Protein AF-0000000084342496 (afdb_homodimer)

InterPro domains:
  IPR005545 YCII-related [PF03795] (9-89)
  IPR011008 Dimeric alpha-beta barrel [SSF54909] (6-91)
  IPR051807 Secondary metabolite biosynthesis-associated protein [PTHR33606] (4-91)

pLDDT: mean 96.31, std 7.64, range [40.38, 98.94]

Secondary structure (DSSP, 8-state):
----EEEEEEEEE-S-HHHHHHHHHHHHHHHHHHHHTTSEEEEEEEPTTSPSEEEEEEEESSHHHHHHHHHHSHHHHTT-EEEEEEEEEEEEESTTHHHHHT-/----EEEEEEEEE-S-HHHHHHHHHHHHHHHHHHHHTTSEEEEEEEPTTSPSEEEEEEEESSHHHHHHHHHTSHHHHTT-EEEEEEEEEEEEESTTHHHHHT-

Structure (mmCIF, N/CA/C/O backbone):
data_AF-0000000084342496-model_v1
#
loop_
_entity.id
_entity.type
_entity.pdbx_description
1 polymer 'YCII-related domain-containing protein'
#
loop_
_atom_site.group_PDB
_atom_site.id
_atom_site.type_symbol
_atom_site.label_atom_id
_atom_site.label_alt_id
_atom_site.label_comp_id
_atom_site.label_asym_id
_atom_site.label_entity_id
_atom_site.label_seq_id
_atom_site.pdbx_PDB_ins_code
_atom_site.Cartn_x
_atom_site.Cartn_y
_atom_site.Cartn_z
_atom_site.occupancy
_atom_site.B_iso_or_equiv
_atom_site.auth_seq_id
_atom_site.auth_comp_id
_atom_site.auth_asym_id
_atom_site.auth_atom_id
_atom_site.pdbx_PDB_model_num
ATOM 1 N N . MET A 1 1 ? -25.953 -1.991 -6.418 1 41.72 1 MET A N 1
ATOM 2 C CA . MET A 1 1 ? -24.578 -2.008 -6.918 1 41.72 1 MET A CA 1
ATOM 3 C C . MET A 1 1 ? -23.609 -2.375 -5.805 1 41.72 1 MET A C 1
ATOM 5 O O . MET A 1 1 ? -23.625 -1.777 -4.73 1 41.72 1 MET A O 1
ATOM 9 N N . SER A 1 2 ? -23.219 -3.57 -5.758 1 54.03 2 SER A N 1
ATOM 10 C CA . SER A 1 2 ? -22.625 -4.094 -4.535 1 54.03 2 SER A CA 1
ATOM 11 C C . SER A 1 2 ? -21.438 -3.244 -4.086 1 54.03 2 SER A C 1
ATOM 13 O O . SER A 1 2 ? -20.562 -2.914 -4.895 1 54.03 2 SER A O 1
ATOM 15 N N . VAL A 1 3 ? -21.5 -2.586 -3.061 1 76.69 3 VAL A N 1
ATOM 16 C CA . VAL A 1 3 ? -20.547 -1.64 -2.49 1 76.69 3 VAL A CA 1
ATOM 17 C C . VAL A 1 3 ? -19.219 -2.336 -2.244 1 76.69 3 VAL A C 1
ATOM 19 O O . VAL A 1 3 ? -19.172 -3.457 -1.731 1 76.69 3 VAL A O 1
ATOM 22 N N . SER A 1 4 ? -18.125 -1.973 -2.984 1 93.69 4 SER A N 1
ATOM 23 C CA . SER A 1 4 ? -16.812 -2.57 -2.766 1 93.69 4 SER A CA 1
ATOM 24 C C . SER A 1 4 ? -15.867 -1.599 -2.059 1 93.69 4 SER A C 1
ATOM 26 O O . SER A 1 4 ? -16.141 -0.4 -1.985 1 93.69 4 SER A O 1
ATOM 28 N N . ALA A 1 5 ? -14.945 -2.154 -1.392 1 97 5 ALA A N 1
ATOM 29 C CA . ALA A 1 5 ? -13.898 -1.378 -0.725 1 97 5 ALA A CA 1
ATOM 30 C C . ALA A 1 5 ? -12.516 -1.733 -1.27 1 97 5 ALA A C 1
ATOM 32 O O . ALA A 1 5 ? -12.375 -2.697 -2.023 1 97 5 ALA A O 1
ATOM 33 N N . THR A 1 6 ? -11.586 -0.873 -0.988 1 98.06 6 THR A N 1
ATOM 34 C CA . THR A 1 6 ? -10.195 -1.101 -1.364 1 98.06 6 THR A CA 1
ATOM 35 C C . THR A 1 6 ? -9.422 -1.722 -0.208 1 98.06 6 THR A C 1
ATOM 37 O O . THR A 1 6 ? -9.57 -1.311 0.943 1 98.06 6 THR A O 1
ATOM 40 N N . TYR A 1 7 ? -8.617 -2.727 -0.495 1 98.75 7 TYR A N 1
ATOM 41 C CA . TYR A 1 7 ? -7.832 -3.438 0.506 1 98.75 7 TYR A CA 1
ATOM 42 C C . TYR A 1 7 ? -6.363 -3.482 0.112 1 98.75 7 TYR A C 1
ATOM 44 O O . TYR A 1 7 ? -6.031 -3.725 -1.052 1 98.75 7 TYR A O 1
ATOM 52 N N . ALA A 1 8 ? -5.527 -3.225 1.053 1 98.88 8 ALA A N 1
ATOM 53 C CA . ALA A 1 8 ? -4.09 -3.451 0.907 1 98.88 8 ALA A CA 1
ATOM 54 C C . ALA A 1 8 ? -3.682 -4.781 1.53 1 98.88 8 ALA A C 1
ATOM 56 O O . ALA A 1 8 ? -4.086 -5.102 2.65 1 98.88 8 ALA A O 1
ATOM 57 N N . VAL A 1 9 ? -2.939 -5.543 0.833 1 98.94 9 VAL A N 1
ATOM 58 C CA . VAL A 1 9 ? -2.361 -6.801 1.293 1 98.94 9 VAL A CA 1
ATOM 59 C C . VAL A 1 9 ? -0.838 -6.699 1.294 1 98.94 9 VAL A C 1
ATOM 61 O O . VAL A 1 9 ? -0.224 -6.48 0.248 1 98.94 9 VAL A O 1
ATOM 64 N N . ILE A 1 10 ? -0.264 -6.844 2.463 1 98.81 10 ILE A N 1
ATOM 65 C CA . ILE A 1 10 ? 1.181 -6.719 2.623 1 98.81 10 ILE A CA 1
ATOM 66 C C . ILE A 1 10 ? 1.784 -8.078 2.953 1 98.81 10 ILE A C 1
ATOM 68 O O . ILE A 1 10 ? 1.438 -8.688 3.969 1 98.81 10 ILE A O 1
ATOM 72 N N . TYR A 1 11 ? 2.658 -8.547 2.064 1 98.81 11 TYR A N 1
ATOM 73 C CA . TYR A 1 11 ? 3.32 -9.844 2.195 1 98.81 11 TYR A CA 1
ATOM 74 C C . TYR A 1 11 ? 4.738 -9.672 2.725 1 98.81 11 TYR A C 1
ATOM 76 O O . TYR A 1 11 ? 5.441 -8.727 2.354 1 98.81 11 TYR A O 1
ATOM 84 N N . SER A 1 12 ? 5.168 -10.555 3.572 1 98.69 12 SER A N 1
ATOM 85 C CA . SER A 1 12 ? 6.582 -10.891 3.707 1 98.69 12 SER A CA 1
ATOM 86 C C . SER A 1 12 ? 6.852 -12.336 3.316 1 98.69 12 SER A C 1
ATOM 88 O O . SER A 1 12 ? 5.941 -13.172 3.334 1 98.69 12 SER A O 1
ATOM 90 N N . TYR A 1 13 ? 8.055 -12.602 2.938 1 98.5 13 TYR A N 1
ATOM 91 C CA . TYR A 1 13 ? 8.398 -13.93 2.447 1 98.5 13 TYR A CA 1
ATOM 92 C C . TYR A 1 13 ? 9.359 -14.633 3.398 1 98.5 13 TYR A C 1
ATOM 94 O O . TYR A 1 13 ? 10.133 -13.977 4.102 1 98.5 13 TYR A O 1
ATOM 102 N N . ILE A 1 14 ? 9.258 -15.961 3.404 1 98.19 14 ILE A N 1
ATOM 103 C CA . ILE A 1 14 ? 10.258 -16.734 4.125 1 98.19 14 ILE A CA 1
ATOM 104 C C . ILE A 1 14 ? 11.617 -16.594 3.439 1 98.19 14 ILE A C 1
ATOM 106 O O . ILE A 1 14 ? 11.695 -16.109 2.311 1 98.19 14 ILE A O 1
ATOM 110 N N . ASP A 1 15 ? 12.625 -17.016 4.168 1 96.75 15 ASP A N 1
ATOM 111 C CA . ASP A 1 15 ? 13.969 -16.906 3.621 1 96.75 15 ASP A CA 1
ATOM 112 C C . ASP A 1 15 ? 14.32 -18.125 2.771 1 96.75 15 ASP A C 1
ATOM 114 O O . ASP A 1 15 ? 15.18 -18.922 3.143 1 96.75 15 ASP A O 1
ATOM 118 N N . ASP A 1 16 ? 13.633 -18.328 1.667 1 97.75 16 ASP A N 1
ATOM 119 C CA . ASP A 1 16 ? 13.828 -19.406 0.696 1 97.75 16 ASP A CA 1
ATOM 120 C C . ASP A 1 16 ? 13.648 -18.891 -0.731 1 97.75 16 ASP A C 1
ATOM 122 O O . ASP A 1 16 ? 12.594 -19.094 -1.34 1 97.75 16 ASP A O 1
ATOM 126 N N . ASP A 1 17 ? 14.672 -18.281 -1.248 1 96.31 17 ASP A N 1
ATOM 127 C CA . ASP A 1 17 ? 14.648 -17.656 -2.566 1 96.31 17 ASP A CA 1
ATOM 128 C C . ASP A 1 17 ? 14.344 -18.688 -3.656 1 96.31 17 ASP A C 1
ATOM 130 O O . ASP A 1 17 ? 13.656 -18.375 -4.633 1 96.31 17 ASP A O 1
ATOM 134 N N . GLU A 1 18 ? 14.906 -19.812 -3.467 1 98.12 18 GLU A N 1
ATOM 135 C CA . GLU A 1 18 ? 14.688 -20.844 -4.469 1 98.12 18 GLU A CA 1
ATOM 136 C C . GLU A 1 18 ? 13.211 -21.203 -4.586 1 98.12 18 GLU A C 1
ATOM 138 O O . GLU A 1 18 ? 12.672 -21.266 -5.691 1 98.12 18 GLU A O 1
ATOM 143 N N . LEU A 1 19 ? 12.578 -21.469 -3.428 1 98.62 19 LEU A N 1
ATOM 144 C CA . LEU A 1 19 ? 11.148 -21.781 -3.436 1 98.62 19 LEU A CA 1
ATOM 145 C C . LEU A 1 19 ? 10.352 -20.625 -4.039 1 98.62 19 LEU A C 1
ATOM 147 O O . LEU A 1 19 ? 9.422 -20.844 -4.82 1 98.62 19 LEU A O 1
ATOM 151 N N . ARG A 1 20 ? 10.703 -19.438 -3.678 1 98.31 20 ARG A N 1
ATOM 152 C CA . ARG A 1 20 ? 10.008 -18.25 -4.195 1 98.31 20 ARG A CA 1
ATOM 153 C C . ARG A 1 20 ? 10.133 -18.172 -5.711 1 98.31 20 ARG A C 1
ATOM 155 O O . ARG A 1 20 ? 9.141 -17.953 -6.414 1 98.31 20 ARG A O 1
ATOM 162 N N . GLU A 1 21 ? 11.32 -18.312 -6.188 1 97.69 21 GLU A N 1
ATOM 163 C CA . GLU A 1 21 ? 11.57 -18.219 -7.625 1 97.69 21 GLU A CA 1
ATOM 164 C C . GLU A 1 21 ? 10.82 -19.312 -8.383 1 97.69 21 GLU A C 1
ATOM 166 O O . GLU A 1 21 ? 10.281 -19.062 -9.469 1 97.69 21 GLU A O 1
ATOM 171 N N . LYS A 1 22 ? 10.844 -20.453 -7.809 1 98.56 22 LYS A N 1
ATOM 172 C CA . LYS A 1 22 ? 10.156 -21.578 -8.43 1 98.56 22 LYS A CA 1
ATOM 173 C C . LYS A 1 22 ? 8.648 -21.344 -8.492 1 98.56 22 LYS A C 1
ATOM 175 O O . LYS A 1 22 ? 7.996 -21.75 -9.461 1 98.56 22 LYS A O 1
ATOM 180 N N . THR A 1 23 ? 8.117 -20.703 -7.508 1 98.81 23 THR A N 1
ATOM 181 C CA . THR A 1 23 ? 6.676 -20.547 -7.359 1 98.81 23 THR A CA 1
ATOM 182 C C . THR A 1 23 ? 6.195 -19.297 -8.078 1 98.81 23 THR A C 1
ATOM 184 O O . THR A 1 23 ? 5.012 -19.156 -8.398 1 98.81 23 THR A O 1
ATOM 187 N N . ARG A 1 24 ? 7.059 -18.391 -8.375 1 98.44 24 ARG A N 1
ATOM 188 C CA . ARG A 1 24 ? 6.758 -17.031 -8.844 1 98.44 24 ARG A CA 1
ATOM 189 C C . ARG A 1 24 ? 5.926 -17.062 -10.117 1 98.44 24 ARG A C 1
ATOM 191 O O . ARG A 1 24 ? 4.961 -16.312 -10.258 1 98.44 24 ARG A O 1
ATOM 198 N N . PRO A 1 25 ? 6.242 -17.938 -11.117 1 98.69 25 PRO A N 1
ATOM 199 C CA . PRO A 1 25 ? 5.418 -17.922 -12.328 1 98.69 25 PRO A CA 1
ATOM 200 C C . PRO A 1 25 ? 3.951 -18.25 -12.047 1 98.69 25 PRO A C 1
ATOM 202 O O . PRO A 1 25 ? 3.057 -17.578 -12.578 1 98.69 25 PRO A O 1
ATOM 205 N N . ALA A 1 26 ? 3.668 -19.203 -11.211 1 98.88 26 ALA A N 1
ATOM 206 C CA . ALA A 1 26 ? 2.295 -19.562 -10.859 1 98.88 26 ALA A CA 1
ATOM 207 C C . ALA A 1 26 ? 1.614 -18.438 -10.086 1 98.88 26 ALA A C 1
ATOM 209 O O . ALA A 1 26 ? 0.433 -18.156 -10.305 1 98.88 26 ALA A O 1
ATOM 210 N N . HIS A 1 27 ? 2.299 -17.828 -9.148 1 98.81 27 HIS A N 1
ATOM 211 C CA . HIS A 1 27 ? 1.821 -16.688 -8.398 1 98.81 27 HIS A CA 1
ATOM 212 C C . HIS A 1 27 ? 1.431 -15.539 -9.328 1 98.81 27 HIS A C 1
ATOM 214 O O . HIS A 1 27 ? 0.338 -14.977 -9.211 1 98.81 27 HIS A O 1
ATOM 220 N N . ARG A 1 28 ? 2.287 -15.258 -10.25 1 98.56 28 ARG A N 1
ATOM 221 C CA . ARG A 1 28 ? 2.039 -14.156 -11.18 1 98.56 28 ARG A CA 1
ATOM 222 C C . ARG A 1 28 ? 0.837 -14.453 -12.07 1 98.56 28 ARG A C 1
ATOM 224 O O . ARG A 1 28 ? 0.019 -13.57 -12.336 1 98.56 28 ARG A O 1
ATOM 231 N N . GLU A 1 29 ? 0.777 -15.641 -12.57 1 98.81 29 GLU A N 1
ATOM 232 C CA . GLU A 1 29 ? -0.36 -16.031 -13.398 1 98.81 29 GLU A CA 1
ATOM 233 C C . GLU A 1 29 ? -1.67 -15.922 -12.625 1 98.81 29 GLU A C 1
ATOM 235 O O . GLU A 1 29 ? -2.67 -15.43 -13.156 1 98.81 29 GLU A O 1
ATOM 240 N N . TYR A 1 30 ? -1.602 -16.422 -11.43 1 98.88 30 TYR A N 1
ATOM 241 C CA . TYR A 1 30 ? -2.771 -16.344 -10.562 1 98.88 30 TYR A CA 1
ATOM 242 C C . TYR A 1 30 ? -3.217 -14.898 -10.383 1 98.88 30 TYR A C 1
ATOM 244 O O . TYR A 1 30 ? -4.395 -14.578 -10.562 1 98.88 30 TYR A O 1
ATOM 252 N N . LEU A 1 31 ? -2.283 -13.984 -10.094 1 98.81 31 LEU A N 1
ATOM 253 C CA . LEU A 1 31 ? -2.588 -12.57 -9.883 1 98.81 31 LEU A CA 1
ATOM 254 C C . LEU A 1 31 ? -3.086 -11.922 -11.172 1 98.81 31 LEU A C 1
ATOM 256 O O . LEU A 1 31 ? -3.977 -11.07 -11.133 1 98.81 31 LEU A O 1
ATOM 260 N N . GLN A 1 32 ? -2.492 -12.336 -12.273 1 98.62 32 GLN A N 1
ATOM 261 C CA . GLN A 1 32 ? -2.955 -11.828 -13.562 1 98.62 32 GLN A CA 1
ATOM 262 C C . GLN A 1 32 ? -4.43 -12.148 -13.781 1 98.62 32 GLN A C 1
ATOM 264 O O . GLN A 1 32 ? -5.184 -11.312 -14.281 1 98.62 32 GLN A O 1
ATOM 269 N N . GLY A 1 33 ? -4.805 -13.344 -13.508 1 98.75 33 GLY A N 1
ATOM 270 C CA . GLY A 1 33 ? -6.211 -13.711 -13.602 1 98.75 33 GLY A CA 1
ATOM 271 C C . GLY A 1 33 ? -7.109 -12.828 -12.758 1 98.75 33 GLY A C 1
ATOM 272 O O . GLY A 1 33 ? -8.172 -12.391 -13.211 1 98.75 33 GLY A O 1
ATOM 273 N N . LEU A 1 34 ? -6.75 -12.555 -11.523 1 98.69 34 LEU A N 1
ATOM 274 C CA . LEU A 1 34 ? -7.531 -11.703 -10.633 1 98.69 34 LEU A CA 1
ATOM 275 C C . LEU A 1 34 ? -7.602 -10.273 -11.164 1 98.69 34 LEU A C 1
ATOM 277 O O . LEU A 1 34 ? -8.609 -9.586 -10.984 1 98.69 34 LEU A O 1
ATOM 281 N N . ALA A 1 35 ? -6.523 -9.844 -11.789 1 98.38 35 ALA A N 1
ATOM 282 C CA . ALA A 1 35 ? -6.531 -8.523 -12.414 1 98.38 35 ALA A CA 1
ATOM 283 C C . ALA A 1 35 ? -7.531 -8.461 -13.562 1 98.38 35 ALA A C 1
ATOM 285 O O . ALA A 1 35 ? -8.273 -7.484 -13.703 1 98.38 35 ALA A O 1
ATOM 286 N N . GLU A 1 36 ? -7.543 -9.453 -14.352 1 97.88 36 GLU A N 1
ATOM 287 C CA . GLU A 1 36 ? -8.453 -9.523 -15.492 1 97.88 36 GLU A CA 1
ATOM 288 C C . GLU A 1 36 ? -9.906 -9.562 -15.031 1 97.88 36 GLU A C 1
ATOM 290 O O . GLU A 1 36 ? -10.789 -9.047 -15.719 1 97.88 36 GLU A O 1
ATOM 295 N N . GLU A 1 37 ? -10.125 -10.109 -13.875 1 96.88 37 GLU A N 1
ATOM 296 C CA . GLU A 1 37 ? -11.469 -10.195 -13.32 1 96.88 37 GLU A CA 1
ATOM 297 C C . GLU A 1 37 ? -11.867 -8.883 -12.633 1 96.88 37 GLU A C 1
ATOM 299 O O . GLU A 1 37 ? -13.023 -8.711 -12.234 1 96.88 37 GLU A O 1
ATOM 304 N N . GLY A 1 38 ? -10.938 -8.039 -12.414 1 95.75 38 GLY A N 1
ATOM 305 C CA . GLY A 1 38 ? -11.227 -6.742 -11.82 1 95.75 38 GLY A CA 1
ATOM 306 C C . GLY A 1 38 ? -11.016 -6.711 -10.32 1 95.75 38 GLY A C 1
ATOM 307 O O . GLY A 1 38 ? -11.18 -5.668 -9.68 1 95.75 38 GLY A O 1
ATOM 308 N N . ALA A 1 39 ? -10.609 -7.793 -9.711 1 98 39 ALA A N 1
ATOM 309 C CA . ALA A 1 39 ? -10.438 -7.891 -8.266 1 98 39 ALA A CA 1
ATOM 310 C C . ALA A 1 39 ? -9.117 -7.277 -7.824 1 98 39 ALA A C 1
ATOM 312 O O . ALA A 1 39 ? -9.039 -6.621 -6.785 1 98 39 ALA A O 1
ATOM 313 N N . LEU A 1 40 ? -8.039 -7.527 -8.602 1 98.75 40 LEU A N 1
ATOM 314 C CA . LEU A 1 40 ? -6.719 -6.98 -8.297 1 98.75 40 LEU A CA 1
ATOM 315 C C . LEU A 1 40 ? -6.484 -5.68 -9.055 1 98.75 40 LEU A C 1
ATOM 317 O O . LEU A 1 40 ? -6.59 -5.645 -10.281 1 98.75 40 LEU A O 1
ATOM 321 N N . LEU A 1 41 ? -6.184 -4.652 -8.312 1 98.5 41 LEU A N 1
ATOM 322 C CA . LEU A 1 41 ? -5.98 -3.344 -8.922 1 98.5 41 LEU A CA 1
ATOM 323 C C . LEU A 1 41 ? -4.512 -3.133 -9.281 1 98.5 41 LEU A C 1
ATOM 325 O O . LEU A 1 41 ? -4.203 -2.523 -10.305 1 98.5 41 LEU A O 1
ATOM 329 N N . VAL A 1 42 ? -3.615 -3.633 -8.477 1 98.69 42 VAL A N 1
ATOM 330 C CA . VAL A 1 42 ? -2.18 -3.506 -8.711 1 98.69 42 VAL A CA 1
ATOM 331 C C . VAL A 1 42 ? -1.42 -4.418 -7.746 1 98.69 42 VAL A C 1
ATOM 333 O O . VAL A 1 42 ? -1.873 -4.664 -6.629 1 98.69 42 VAL A O 1
ATOM 336 N N . ALA A 1 43 ? -0.325 -4.887 -8.164 1 98.75 43 ALA A N 1
ATOM 337 C CA . ALA A 1 43 ? 0.52 -5.746 -7.34 1 98.75 43 ALA A CA 1
ATOM 338 C C . ALA A 1 43 ? 1.988 -5.613 -7.734 1 98.75 43 ALA A C 1
ATOM 340 O O . ALA A 1 43 ? 2.311 -5.445 -8.914 1 98.75 43 ALA A O 1
ATOM 341 N N . GLY A 1 44 ? 2.795 -5.73 -6.777 1 98.44 44 GLY A N 1
ATOM 342 C CA . GLY A 1 44 ? 4.227 -5.773 -7.031 1 98.44 44 GLY A CA 1
ATOM 343 C C . GLY A 1 44 ? 5.043 -6.086 -5.789 1 98.44 44 GLY A C 1
ATOM 344 O O . GLY A 1 44 ? 4.535 -6 -4.668 1 98.44 44 GLY A O 1
ATOM 345 N N . ALA A 1 45 ? 6.266 -6.418 -6.043 1 98.19 45 ALA A N 1
ATOM 346 C CA . ALA A 1 45 ? 7.219 -6.715 -4.977 1 98.19 45 ALA A CA 1
ATOM 347 C C . ALA A 1 45 ? 7.941 -5.449 -4.52 1 98.19 45 ALA A C 1
ATOM 349 O O . ALA A 1 45 ? 7.965 -4.449 -5.234 1 98.19 45 ALA A O 1
ATOM 350 N N . TRP A 1 46 ? 8.484 -5.535 -3.24 1 98.19 46 TRP A N 1
ATOM 351 C CA . TRP A 1 46 ? 9.492 -4.555 -2.852 1 98.19 46 TRP A CA 1
ATOM 352 C C . TRP A 1 46 ? 10.734 -4.676 -3.723 1 98.19 46 TRP A C 1
ATOM 354 O O . TRP A 1 46 ? 11.047 -5.758 -4.23 1 98.19 46 TRP A O 1
ATOM 364 N N . ALA A 1 47 ? 11.398 -3.615 -3.896 1 96.94 47 ALA A N 1
ATOM 365 C CA . ALA A 1 47 ? 12.648 -3.635 -4.656 1 96.94 47 ALA A CA 1
ATOM 366 C C . ALA A 1 47 ? 13.672 -4.555 -4 1 96.94 47 ALA A C 1
ATOM 368 O O . ALA A 1 47 ? 13.594 -4.832 -2.801 1 96.94 47 ALA A O 1
ATOM 369 N N . PRO A 1 48 ? 14.664 -5.02 -4.773 1 93.69 48 PRO A N 1
ATOM 370 C CA . PRO A 1 48 ? 15.641 -6 -4.281 1 93.69 48 PRO A CA 1
ATOM 371 C C . PRO A 1 48 ? 16.406 -5.5 -3.064 1 93.69 48 PRO A C 1
ATOM 373 O O . PRO A 1 48 ? 16.938 -6.301 -2.289 1 93.69 48 PRO A O 1
ATOM 376 N N . SER A 1 49 ? 16.531 -4.219 -2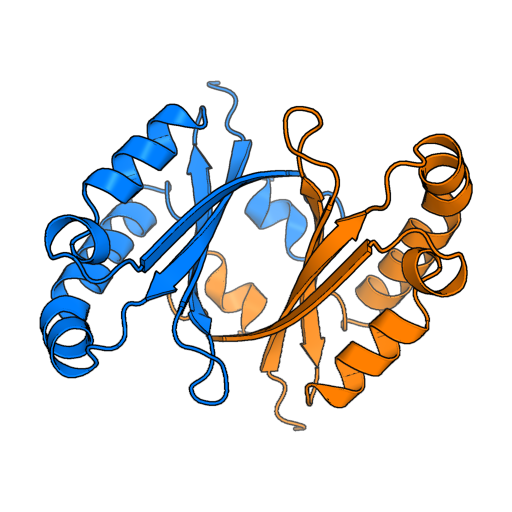.875 1 92.56 49 SER A N 1
ATOM 377 C CA . SER A 1 49 ? 17.281 -3.658 -1.758 1 92.56 49 SER A CA 1
ATOM 378 C C . SER A 1 49 ? 16.484 -3.73 -0.461 1 92.56 49 SER A C 1
ATOM 380 O O . SER A 1 49 ? 17.031 -3.488 0.621 1 92.56 49 SER A O 1
ATOM 382 N N . GLU A 1 50 ? 15.258 -4.09 -0.504 1 95.12 50 GLU A N 1
ATOM 383 C CA . GLU A 1 50 ? 14.359 -4.199 0.643 1 95.12 50 GLU A CA 1
ATOM 384 C C . GLU A 1 50 ? 14.234 -5.648 1.105 1 95.12 50 GLU A C 1
ATOM 386 O O . GLU A 1 50 ? 14.453 -6.578 0.326 1 95.12 50 GLU A O 1
ATOM 391 N N . PRO A 1 51 ? 13.969 -5.824 2.412 1 94.88 51 PRO A N 1
ATOM 392 C CA . PRO A 1 51 ? 13.562 -7.188 2.773 1 94.88 51 PRO A CA 1
ATOM 393 C C . PRO A 1 51 ? 12.461 -7.734 1.871 1 94.88 51 PRO A C 1
ATOM 395 O O . PRO A 1 51 ? 11.547 -6.996 1.489 1 94.88 51 PRO A O 1
ATOM 398 N N . ALA A 1 52 ? 12.5 -9.023 1.509 1 97 52 ALA A N 1
ATOM 399 C CA . ALA A 1 52 ? 11.625 -9.617 0.51 1 97 52 ALA A CA 1
ATOM 400 C C . ALA A 1 52 ? 10.164 -9.531 0.945 1 97 52 ALA A C 1
ATOM 402 O O . ALA A 1 52 ? 9.836 -9.773 2.111 1 97 52 ALA A O 1
ATOM 403 N N . GLY A 1 53 ? 9.312 -9.273 0.116 1 98.31 53 GLY A N 1
ATOM 404 C CA . GLY A 1 53 ? 7.887 -9.07 0.319 1 98.31 53 GLY A CA 1
ATOM 405 C C . GLY A 1 53 ? 7.23 -8.273 -0.794 1 98.31 53 GLY A C 1
ATOM 406 O O . GLY A 1 53 ? 7.785 -8.156 -1.889 1 98.31 53 GLY A O 1
ATOM 407 N N . GLY A 1 54 ? 6.023 -7.82 -0.545 1 98.62 54 GLY A N 1
ATOM 408 C CA . GLY A 1 54 ? 5.344 -7.035 -1.562 1 98.62 54 GLY A CA 1
ATOM 409 C C . GLY A 1 54 ? 4.023 -6.457 -1.085 1 98.62 54 GLY A C 1
ATOM 410 O O . GLY A 1 54 ? 3.625 -6.672 0.063 1 98.62 54 GLY A O 1
ATOM 411 N N . LEU A 1 55 ? 3.498 -5.668 -1.941 1 98.88 55 LEU A N 1
ATOM 412 C CA . LEU A 1 55 ? 2.227 -4.988 -1.717 1 98.88 55 LEU A CA 1
ATOM 413 C C . LEU A 1 55 ? 1.268 -5.23 -2.877 1 98.88 55 LEU A C 1
ATOM 415 O O . LEU A 1 55 ? 1.656 -5.125 -4.043 1 98.88 55 LEU A O 1
ATOM 419 N N . LEU A 1 56 ? 0.099 -5.66 -2.541 1 98.94 56 LEU A N 1
ATOM 420 C CA . LEU A 1 56 ? -1.012 -5.836 -3.471 1 98.94 56 LEU A CA 1
ATOM 421 C C . LEU A 1 56 ? -2.227 -5.027 -3.027 1 98.94 56 LEU A C 1
ATOM 423 O O . LEU A 1 56 ? -2.535 -4.965 -1.835 1 98.94 56 LEU A O 1
ATOM 427 N N . ILE A 1 57 ? -2.93 -4.473 -3.955 1 98.88 57 ILE A N 1
ATOM 428 C CA . ILE A 1 57 ? -4.148 -3.717 -3.674 1 98.88 57 ILE A CA 1
ATOM 429 C C . ILE A 1 57 ? -5.328 -4.355 -4.398 1 98.88 57 ILE A C 1
ATOM 431 O O . ILE A 1 57 ? -5.281 -4.566 -5.613 1 98.88 57 ILE A O 1
ATOM 435 N N . PHE A 1 58 ? -6.367 -4.641 -3.666 1 98.75 58 PHE A N 1
ATOM 436 C CA . PHE A 1 58 ? -7.555 -5.305 -4.184 1 98.75 58 PHE A CA 1
ATOM 437 C C . PHE A 1 58 ? -8.781 -4.402 -4.055 1 98.75 58 PHE A C 1
ATOM 439 O O . PHE A 1 58 ? -8.805 -3.502 -3.215 1 98.75 58 PHE A O 1
ATOM 446 N N . ARG A 1 59 ? -9.727 -4.668 -4.848 1 97.94 59 ARG A N 1
ATOM 447 C CA . ARG A 1 59 ? -11.109 -4.242 -4.664 1 97.94 59 ARG A CA 1
ATOM 448 C C . ARG A 1 59 ? -12.016 -5.434 -4.383 1 97.94 59 ARG A C 1
ATOM 450 O O . ARG A 1 59 ? -11.992 -6.426 -5.113 1 97.94 59 ARG A O 1
ATOM 457 N N . ALA A 1 60 ? -12.75 -5.398 -3.328 1 97.81 60 ALA A N 1
ATOM 458 C CA . ALA A 1 60 ? -13.602 -6.52 -2.936 1 97.81 60 ALA A CA 1
ATOM 459 C C . ALA A 1 60 ? -14.781 -6.047 -2.09 1 97.81 60 ALA A C 1
ATOM 461 O O . ALA A 1 60 ? -14.727 -4.973 -1.485 1 97.81 60 ALA A O 1
ATOM 462 N N . PRO A 1 61 ? -15.844 -6.828 -2.053 1 97.06 61 PRO A N 1
ATOM 463 C CA . PRO A 1 61 ? -17 -6.426 -1.256 1 97.06 61 PRO A CA 1
ATOM 464 C C . PRO A 1 61 ? -16.734 -6.48 0.247 1 97.06 61 PRO A C 1
ATOM 466 O O . PRO A 1 61 ? -17.438 -5.84 1.027 1 97.06 61 PRO A O 1
ATOM 469 N N . ASP A 1 62 ? -15.742 -7.301 0.684 1 97 62 ASP A N 1
ATOM 470 C CA . ASP A 1 62 ? -15.406 -7.414 2.098 1 97 62 ASP A CA 1
ATOM 471 C C . ASP A 1 62 ? -14.031 -8.062 2.279 1 97 62 ASP A C 1
ATOM 473 O O . ASP A 1 62 ? -13.422 -8.516 1.31 1 97 62 ASP A O 1
ATOM 477 N N . LYS A 1 63 ? -13.586 -8.078 3.541 1 97.56 63 LYS A N 1
ATOM 478 C CA . LYS A 1 63 ? -12.266 -8.602 3.867 1 97.56 63 LYS A CA 1
ATOM 479 C C . LYS A 1 63 ? -12.195 -10.109 3.637 1 97.56 63 LYS A C 1
ATOM 481 O O . LYS A 1 63 ? -11.156 -10.633 3.227 1 97.56 63 LYS A O 1
ATOM 486 N N . GLN A 1 64 ? -13.297 -10.797 3.891 1 98.12 64 GLN A N 1
ATOM 487 C CA . GLN A 1 64 ? -13.344 -12.25 3.73 1 98.12 64 GLN A CA 1
ATOM 488 C C . GLN A 1 64 ? -13.055 -12.648 2.289 1 98.12 64 GLN A C 1
ATOM 490 O O . GLN A 1 64 ? -12.383 -13.656 2.043 1 98.12 64 GLN A O 1
ATOM 495 N N . THR A 1 65 ? -13.562 -11.898 1.346 1 98.56 65 THR A N 1
ATOM 496 C CA . THR A 1 65 ? -13.297 -12.164 -0.065 1 98.56 65 THR A CA 1
ATOM 497 C C . THR A 1 65 ? -11.805 -12.07 -0.366 1 98.56 65 THR A C 1
ATOM 499 O O . THR A 1 65 ? -11.25 -12.938 -1.046 1 98.56 65 THR A O 1
ATOM 502 N N . VAL A 1 66 ? -11.086 -11.102 0.181 1 98.81 66 VAL A N 1
ATOM 503 C CA . VAL A 1 66 ? -9.656 -10.914 -0.033 1 98.81 66 VAL A CA 1
ATOM 504 C C . VAL A 1 66 ? -8.883 -12.062 0.615 1 98.81 66 VAL A C 1
ATOM 506 O O . VAL A 1 66 ? -7.926 -12.578 0.035 1 98.81 66 VAL A O 1
ATOM 509 N N . GLU A 1 67 ? -9.352 -12.43 1.826 1 98.75 67 GLU A N 1
ATOM 510 C CA . GLU A 1 67 ? -8.75 -13.586 2.479 1 98.75 67 GLU A CA 1
ATOM 511 C C . GLU A 1 67 ? -8.836 -14.828 1.593 1 98.75 67 GLU A C 1
ATOM 513 O O . GLU A 1 67 ? -7.898 -15.617 1.528 1 98.75 67 GLU A O 1
ATOM 518 N N . GLY A 1 68 ? -9.977 -14.953 0.942 1 98.81 68 GLY A N 1
ATOM 519 C CA . GLY A 1 68 ? -10.133 -16.047 -0.005 1 98.81 68 GLY A CA 1
ATOM 520 C C . GLY A 1 68 ? -9.156 -15.977 -1.162 1 98.81 68 GLY A C 1
ATOM 521 O O . GLY A 1 68 ? -8.617 -17 -1.586 1 98.81 68 GLY A O 1
ATOM 522 N N . TYR A 1 69 ? -8.922 -14.797 -1.751 1 98.88 69 TYR A N 1
ATOM 523 C CA . TYR A 1 69 ? -7.926 -14.625 -2.801 1 98.88 69 TYR A CA 1
ATOM 524 C C . TYR A 1 69 ? -6.539 -15.023 -2.305 1 98.88 69 TYR A C 1
ATOM 526 O O . TYR A 1 69 ? -5.809 -15.742 -2.99 1 98.88 69 TYR A O 1
ATOM 534 N N . VAL A 1 70 ? -6.164 -14.586 -1.091 1 98.88 70 VAL A N 1
ATOM 535 C CA . VAL A 1 70 ? -4.844 -14.844 -0.526 1 98.88 70 VAL A CA 1
ATOM 536 C C . VAL A 1 70 ? -4.668 -16.344 -0.29 1 98.88 70 VAL A C 1
ATOM 538 O O . VAL A 1 70 ? -3.607 -16.906 -0.573 1 98.88 70 VAL A O 1
ATOM 541 N N . ASP A 1 71 ? -5.723 -16.984 0.194 1 98.75 71 ASP A N 1
ATOM 542 C CA . ASP A 1 71 ? -5.672 -18.406 0.518 1 98.75 71 ASP A CA 1
ATOM 543 C C . ASP A 1 71 ? -5.391 -19.25 -0.728 1 98.75 71 ASP A C 1
ATOM 545 O O . ASP A 1 71 ? -4.832 -20.344 -0.632 1 98.75 71 ASP A O 1
ATOM 549 N N . ARG A 1 72 ? -5.707 -18.703 -1.893 1 98.81 72 ARG A N 1
ATOM 550 C CA . ARG A 1 72 ? -5.566 -19.469 -3.135 1 98.81 72 ARG A CA 1
ATOM 551 C C . ARG A 1 72 ? -4.309 -19.047 -3.887 1 98.81 72 ARG A C 1
ATOM 553 O O . ARG A 1 72 ? -3.971 -19.641 -4.918 1 98.81 72 ARG A O 1
ATOM 560 N N . ASP A 1 73 ? -3.621 -18.062 -3.375 1 98.94 73 ASP A N 1
ATOM 561 C CA . ASP A 1 73 ? -2.375 -17.625 -3.994 1 98.94 73 ASP A CA 1
ATOM 562 C C . ASP A 1 73 ? -1.292 -18.703 -3.873 1 98.94 73 ASP A C 1
ATOM 564 O O . ASP A 1 73 ? -0.966 -19.141 -2.768 1 98.94 73 ASP A O 1
ATOM 568 N N . PRO A 1 74 ? -0.683 -19.094 -4.945 1 98.94 74 PRO A N 1
ATOM 569 C CA . PRO A 1 74 ? 0.393 -20.094 -4.902 1 98.94 74 PRO A CA 1
ATOM 570 C C . PRO A 1 74 ? 1.474 -19.75 -3.879 1 98.94 74 PRO A C 1
ATOM 572 O O . PRO A 1 74 ? 2.08 -20.641 -3.289 1 98.94 74 PRO A O 1
ATOM 575 N N . TYR A 1 75 ? 1.804 -18.422 -3.59 1 98.94 75 TYR A N 1
ATOM 576 C CA . TYR A 1 75 ? 2.764 -18.047 -2.555 1 98.94 75 TYR A CA 1
ATOM 577 C C . TYR A 1 75 ? 2.295 -18.516 -1.183 1 98.94 75 TYR A C 1
ATOM 579 O O . TYR A 1 75 ? 3.111 -18.875 -0.328 1 98.94 75 TYR A O 1
ATOM 587 N N . LYS A 1 76 ? 1.02 -18.484 -0.962 1 98.75 76 LYS A N 1
ATOM 588 C CA . LYS A 1 76 ? 0.496 -18.984 0.305 1 98.75 76 LYS A CA 1
ATOM 589 C C . LYS A 1 76 ? 0.457 -20.5 0.319 1 98.75 76 LYS A C 1
ATOM 591 O O . LYS A 1 76 ? 0.987 -21.141 1.235 1 98.75 76 LYS A O 1
ATOM 596 N N . THR A 1 77 ? -0.119 -21.141 -0.701 1 98.81 77 THR A N 1
ATOM 597 C CA . THR A 1 77 ? -0.357 -22.578 -0.716 1 98.81 77 THR A CA 1
ATOM 598 C C . THR A 1 77 ? 0.962 -23.344 -0.726 1 98.81 77 THR A C 1
ATOM 600 O O . THR A 1 77 ? 1.052 -24.453 -0.175 1 98.81 77 THR A O 1
ATOM 603 N N . GLU A 1 78 ? 2.014 -22.75 -1.256 1 98.75 78 GLU A N 1
ATOM 604 C CA . GLU A 1 78 ? 3.295 -23.438 -1.364 1 98.75 78 GLU A CA 1
ATOM 605 C C . GLU A 1 78 ? 4.227 -23.062 -0.218 1 98.75 78 GLU A C 1
ATOM 607 O O . GLU A 1 78 ? 5.355 -23.547 -0.143 1 98.75 78 GLU A O 1
ATOM 612 N N . GLY A 1 7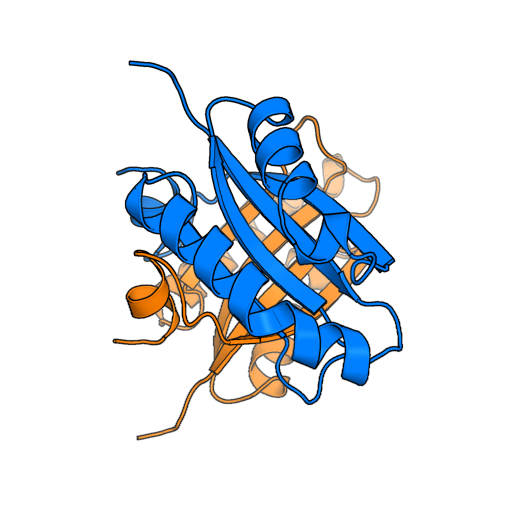9 ? 3.807 -22.125 0.611 1 98.69 79 GLY A N 1
ATOM 613 C CA . GLY A 1 79 ? 4.527 -21.859 1.844 1 98.69 79 GLY A CA 1
ATOM 614 C C . GLY A 1 79 ? 5.582 -20.781 1.692 1 98.69 79 GLY A C 1
ATOM 615 O O . GLY A 1 79 ? 6.555 -20.75 2.445 1 98.69 79 GLY A O 1
ATOM 616 N N . VAL A 1 80 ? 5.441 -19.859 0.763 1 98.81 80 VAL A N 1
ATOM 617 C CA . VAL A 1 80 ? 6.398 -18.797 0.518 1 98.81 80 VAL A CA 1
ATOM 618 C C . VAL A 1 80 ? 6.148 -17.641 1.492 1 98.81 80 VAL A C 1
ATOM 620 O O . VAL A 1 80 ? 7.074 -16.922 1.86 1 98.81 80 VAL A O 1
ATOM 623 N N . LEU A 1 81 ? 4.918 -17.453 1.958 1 98.75 81 LEU A N 1
ATOM 624 C CA . LEU A 1 81 ? 4.562 -16.312 2.805 1 98.75 81 LEU A CA 1
ATOM 625 C C . LEU A 1 81 ? 5.012 -16.547 4.242 1 98.75 81 LEU A C 1
ATOM 627 O O . LEU A 1 81 ? 4.738 -17.609 4.816 1 98.75 81 LEU A O 1
ATOM 631 N N . ALA A 1 82 ? 5.785 -15.641 4.734 1 98.69 82 ALA A N 1
ATOM 632 C CA . ALA A 1 82 ? 6.074 -15.617 6.168 1 98.69 82 ALA A CA 1
ATOM 633 C C . ALA A 1 82 ? 4.957 -14.922 6.941 1 98.69 82 ALA A C 1
ATOM 635 O O . ALA A 1 82 ? 4.559 -15.383 8.016 1 98.69 82 ALA A O 1
ATOM 636 N N . THR A 1 83 ? 4.504 -13.797 6.457 1 98.44 83 THR A N 1
ATOM 637 C CA . THR A 1 83 ? 3.381 -13.07 7.043 1 98.44 83 THR A CA 1
ATOM 638 C C . THR A 1 83 ? 2.5 -12.469 5.949 1 98.44 83 THR A C 1
ATOM 640 O O . THR A 1 83 ? 2.941 -12.297 4.812 1 98.44 83 THR A O 1
ATOM 643 N N . CYS A 1 84 ? 1.33 -12.203 6.281 1 98.69 84 CYS A N 1
ATOM 644 C CA . CYS A 1 84 ? 0.334 -11.555 5.434 1 98.69 84 CYS A CA 1
ATOM 645 C C . CYS A 1 84 ? -0.579 -10.656 6.254 1 98.69 84 CYS A C 1
ATOM 647 O O . CYS A 1 84 ? -1.252 -11.117 7.176 1 98.69 84 CYS A O 1
ATOM 649 N N . GLU A 1 85 ? -0.588 -9.391 5.918 1 98.38 85 GLU A N 1
ATOM 650 C CA . GLU A 1 85 ? -1.499 -8.422 6.531 1 98.38 85 GLU A CA 1
ATOM 651 C C . GLU A 1 85 ? -2.525 -7.918 5.523 1 98.38 85 GLU A C 1
ATOM 653 O O . GLU A 1 85 ? -2.172 -7.543 4.402 1 98.38 85 GLU A O 1
ATOM 658 N N . ILE A 1 86 ? -3.766 -7.98 5.879 1 98.75 86 ILE A N 1
AT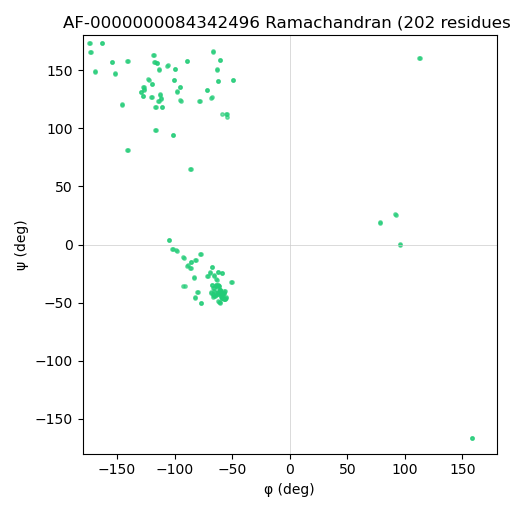OM 659 C CA . ILE A 1 86 ? -4.848 -7.445 5.059 1 98.75 86 ILE A CA 1
ATOM 660 C C . ILE A 1 86 ? -5.5 -6.262 5.773 1 98.75 86 ILE A C 1
ATOM 662 O O . ILE A 1 86 ? -5.98 -6.398 6.898 1 98.75 86 ILE A O 1
ATOM 666 N N . ARG A 1 87 ? -5.535 -5.102 5.121 1 98.5 87 ARG A N 1
ATOM 667 C CA . ARG A 1 87 ? -6.105 -3.891 5.703 1 98.5 87 ARG A CA 1
ATOM 668 C C . ARG A 1 87 ? -7.113 -3.25 4.754 1 98.5 87 ARG A C 1
ATOM 670 O O . ARG A 1 87 ? -6.836 -3.09 3.562 1 98.5 87 ARG A O 1
ATOM 677 N N . GLU A 1 88 ? -8.242 -2.951 5.316 1 98.5 88 GLU A N 1
ATOM 678 C CA . GLU A 1 88 ? -9.133 -2.08 4.551 1 98.5 88 GLU A CA 1
ATOM 679 C C . GLU A 1 88 ? -8.594 -0.653 4.5 1 98.5 88 GLU A C 1
ATOM 681 O O . GLU A 1 88 ? -8.188 -0.098 5.523 1 98.5 88 GLU A O 1
ATOM 686 N N . TRP A 1 89 ? -8.594 -0.091 3.324 1 98.5 89 TRP A N 1
ATOM 687 C CA . TRP A 1 89 ? -7.93 1.18 3.047 1 98.5 89 TRP A CA 1
ATOM 688 C C . TRP A 1 89 ? -8.898 2.166 2.398 1 98.5 89 TRP A C 1
ATOM 690 O O . TRP A 1 89 ? -9.664 1.797 1.509 1 98.5 89 TRP A O 1
ATOM 700 N N . ALA A 1 90 ? -8.93 3.369 2.863 1 95.62 90 ALA A N 1
ATOM 701 C CA . ALA A 1 90 ? -9.68 4.469 2.264 1 95.62 90 ALA A CA 1
ATOM 702 C C . ALA A 1 90 ? -8.742 5.57 1.773 1 95.62 90 ALA A C 1
ATOM 704 O O . ALA A 1 90 ? -8.32 6.43 2.553 1 95.62 90 ALA A O 1
ATOM 705 N N . PRO A 1 91 ? -8.438 5.582 0.485 1 95.62 91 PRO A N 1
ATOM 706 C CA . PRO A 1 91 ? -7.508 6.582 -0.059 1 95.62 91 PRO A CA 1
ATOM 707 C C . PRO A 1 91 ? -8.227 7.727 -0.771 1 95.62 91 PRO A C 1
ATOM 709 O O . PRO A 1 91 ? -8.344 7.715 -1.998 1 95.62 91 PRO A O 1
ATOM 712 N N . PRO A 1 92 ? -8.484 8.805 -0.051 1 94.75 92 PRO A N 1
ATOM 713 C CA . PRO A 1 92 ? -9.25 9.891 -0.663 1 94.75 92 PRO A CA 1
ATOM 714 C C . PRO A 1 92 ? -8.375 10.859 -1.459 1 94.75 92 PRO A C 1
ATOM 716 O O . PRO A 1 92 ? -8.891 11.664 -2.242 1 94.75 92 PRO A O 1
ATOM 719 N N . LEU A 1 93 ? -7.129 10.773 -1.247 1 97.06 93 LEU A N 1
ATOM 720 C CA . LEU A 1 93 ? -6.312 11.898 -1.684 1 97.06 93 LEU A CA 1
ATOM 721 C C . LEU A 1 93 ? -5.277 11.453 -2.711 1 97.06 93 LEU A C 1
ATOM 723 O O . LEU A 1 93 ? -4.637 10.414 -2.541 1 97.06 93 LEU A O 1
ATOM 727 N N . GLY A 1 94 ? -5.082 12.273 -3.77 1 97.38 94 GLY A N 1
ATOM 728 C CA . GLY A 1 94 ? -4.059 12.047 -4.777 1 97.38 94 GLY A CA 1
ATOM 729 C C . GLY A 1 94 ? -4.625 11.703 -6.141 1 97.38 94 GLY A C 1
ATOM 730 O O . GLY A 1 94 ? -5.785 11.297 -6.25 1 97.38 94 GLY A O 1
ATOM 731 N N . PRO A 1 95 ? -3.834 11.867 -7.211 1 96.12 95 PRO A N 1
ATOM 732 C CA . PRO A 1 95 ? -4.32 11.688 -8.578 1 96.12 95 PRO A CA 1
ATOM 733 C C . PRO A 1 95 ? -4.684 10.234 -8.891 1 96.12 95 PRO A C 1
ATOM 735 O O . PRO A 1 95 ? -5.41 9.977 -9.859 1 96.12 95 PRO A O 1
ATOM 738 N N . VAL A 1 96 ? -4.184 9.266 -8.109 1 96.56 96 VAL A N 1
ATOM 739 C CA . VAL A 1 96 ? -4.449 7.852 -8.375 1 96.56 96 VAL A CA 1
ATOM 740 C C . VAL A 1 96 ? -5.68 7.402 -7.594 1 96.56 96 VAL A C 1
ATOM 742 O O . VAL A 1 96 ? -6.219 6.32 -7.844 1 96.56 96 VAL A O 1
ATOM 745 N N . ALA A 1 97 ? -6.16 8.211 -6.676 1 96.62 97 ALA A N 1
ATOM 746 C CA . ALA A 1 97 ? -7.238 7.855 -5.758 1 96.62 97 ALA A CA 1
ATOM 747 C C . ALA A 1 97 ? -8.492 7.438 -6.52 1 96.62 97 ALA A C 1
ATOM 749 O O . ALA A 1 97 ? -9.117 6.426 -6.195 1 96.62 97 ALA A O 1
ATOM 750 N N . PRO A 1 98 ? -8.875 8.125 -7.617 1 94.75 98 PRO A N 1
ATOM 751 C CA . PRO A 1 98 ? -10.094 7.73 -8.32 1 94.75 98 PRO A CA 1
ATOM 752 C C . PRO A 1 98 ? -10.016 6.316 -8.891 1 94.75 98 PRO A C 1
ATOM 754 O O . PRO A 1 98 ? -11.008 5.578 -8.859 1 94.75 98 PRO A O 1
ATOM 757 N N . ALA A 1 99 ? -8.875 5.91 -9.328 1 93.38 99 ALA A N 1
ATOM 758 C CA . ALA A 1 99 ? -8.711 4.578 -9.906 1 93.38 99 ALA A CA 1
ATOM 759 C C . ALA A 1 99 ? -8.812 3.498 -8.828 1 93.38 99 ALA A C 1
ATOM 761 O O . ALA A 1 99 ? -9.242 2.377 -9.109 1 93.38 99 ALA A O 1
ATOM 762 N N . LEU A 1 100 ? -8.461 3.879 -7.586 1 94.69 100 LEU A N 1
ATOM 763 C CA . LEU A 1 100 ? -8.484 2.93 -6.48 1 94.69 100 LEU A CA 1
ATOM 764 C C . LEU A 1 100 ? -9.875 2.865 -5.852 1 94.69 100 LEU A C 1
ATOM 766 O O . LEU A 1 100 ? -10.234 1.862 -5.23 1 94.69 100 LEU A O 1
ATOM 770 N N . ASN A 1 101 ? -10.656 3.879 -6.082 1 92.5 101 ASN A N 1
ATOM 771 C CA . ASN A 1 101 ? -11.977 3.961 -5.465 1 92.5 101 ASN A CA 1
ATOM 772 C C . ASN A 1 101 ? -13.086 3.66 -6.469 1 92.5 101 ASN A C 1
ATOM 774 O O . ASN A 1 101 ? -14.266 3.768 -6.145 1 92.5 101 ASN A O 1
ATOM 778 N N . GLY A 1 102 ? -12.742 3.309 -7.68 1 85.88 102 GLY A N 1
ATOM 779 C CA . GLY A 1 102 ? -13.719 2.947 -8.695 1 85.88 102 GLY A CA 1
ATOM 780 C C . GLY A 1 102 ? -14.398 4.148 -9.328 1 85.88 102 GLY A C 1
ATOM 781 O O . GLY A 1 102 ? -15.562 4.078 -9.711 1 85.88 102 GLY A O 1
ATOM 782 N N . GLU A 1 103 ? -13.852 5.301 -9.227 1 79.69 103 GLU A N 1
ATOM 783 C CA . GLU A 1 103 ? -14.383 6.523 -9.82 1 79.69 103 GLU A CA 1
ATOM 784 C C . GLU A 1 103 ? -13.781 6.777 -11.203 1 79.69 103 GLU A C 1
ATOM 786 O O . GLU A 1 103 ? -12.688 6.293 -11.508 1 79.69 103 GLU A O 1
ATOM 791 N N . MET B 1 1 ? 16.141 12.789 -17.938 1 40.38 1 MET B N 1
ATOM 792 C CA . MET B 1 1 ? 14.812 12.656 -17.359 1 40.38 1 MET B CA 1
ATOM 793 C C . MET B 1 1 ? 14.867 11.891 -16.031 1 40.38 1 MET B C 1
ATOM 795 O O . MET B 1 1 ? 15.414 10.789 -15.969 1 40.38 1 MET B O 1
ATOM 799 N N . SER B 1 2 ? 14.938 12.609 -14.992 1 55.62 2 SER B N 1
ATOM 800 C CA . SER B 1 2 ? 15.414 12.023 -13.742 1 55.62 2 SER B CA 1
ATOM 801 C C . SER B 1 2 ? 14.602 10.789 -13.367 1 55.62 2 SER B C 1
ATOM 803 O O . SER B 1 2 ? 13.367 10.82 -13.398 1 55.62 2 SER B O 1
ATOM 805 N N . VAL B 1 3 ? 15.102 9.68 -13.43 1 75.56 3 VAL B N 1
ATOM 806 C CA . VAL B 1 3 ? 14.508 8.367 -13.195 1 75.56 3 VAL B CA 1
ATOM 807 C C . VAL B 1 3 ? 13.867 8.328 -11.812 1 75.56 3 VAL B C 1
ATOM 809 O O . VAL B 1 3 ? 14.477 8.773 -10.828 1 75.56 3 VAL B O 1
ATOM 812 N N . SER B 1 4 ? 12.523 8.234 -11.703 1 93.56 4 SER B N 1
ATOM 813 C CA . SER B 1 4 ? 11.867 8.164 -10.398 1 93.56 4 SER B CA 1
ATOM 814 C C . SER B 1 4 ? 11.359 6.75 -10.117 1 93.56 4 SER B C 1
ATOM 816 O O . SER B 1 4 ? 11.281 5.922 -11.031 1 93.56 4 SER B O 1
ATOM 818 N N . ALA B 1 5 ? 11.266 6.453 -8.883 1 96.88 5 ALA B N 1
ATOM 819 C CA . ALA B 1 5 ? 10.711 5.184 -8.43 1 96.88 5 ALA B CA 1
ATOM 820 C C . ALA B 1 5 ? 9.461 5.402 -7.586 1 96.88 5 ALA B C 1
ATOM 822 O O . ALA B 1 5 ? 9.141 6.539 -7.219 1 96.88 5 ALA B O 1
ATOM 823 N N . THR B 1 6 ? 8.719 4.332 -7.43 1 98 6 THR B N 1
ATOM 824 C CA . THR B 1 6 ? 7.527 4.355 -6.59 1 98 6 THR B CA 1
ATOM 825 C C . THR B 1 6 ? 7.848 3.854 -5.184 1 98 6 THR B C 1
ATOM 827 O O . THR B 1 6 ? 8.57 2.865 -5.023 1 98 6 THR B O 1
ATOM 830 N N . TYR B 1 7 ? 7.352 4.551 -4.168 1 98.69 7 TYR B N 1
ATOM 831 C CA . TYR B 1 7 ? 7.594 4.207 -2.771 1 98.69 7 TYR B CA 1
ATOM 832 C C . TYR B 1 7 ? 6.281 4.086 -2.006 1 98.69 7 TYR B C 1
ATOM 834 O O . TYR B 1 7 ? 5.383 4.914 -2.17 1 98.69 7 TYR B O 1
ATOM 842 N N . ALA B 1 8 ? 6.188 3.066 -1.224 1 98.88 8 ALA B N 1
ATOM 843 C CA . ALA B 1 8 ? 5.109 2.928 -0.248 1 98.88 8 ALA B CA 1
ATOM 844 C C . ALA B 1 8 ? 5.562 3.377 1.138 1 98.88 8 ALA B C 1
ATOM 846 O O . ALA B 1 8 ? 6.645 3.002 1.595 1 98.88 8 ALA B O 1
ATOM 847 N N . VAL B 1 9 ? 4.801 4.184 1.774 1 98.94 9 VAL B N 1
ATOM 848 C CA . VAL B 1 9 ? 5.012 4.637 3.145 1 98.94 9 VAL B CA 1
ATOM 849 C C . VAL B 1 9 ? 3.869 4.145 4.035 1 98.94 9 VAL B C 1
ATOM 851 O O . VAL B 1 9 ? 2.707 4.484 3.807 1 98.94 9 VAL B O 1
ATOM 854 N N . ILE B 1 10 ? 4.215 3.342 5.012 1 98.81 10 ILE B N 1
ATOM 855 C CA . ILE B 1 10 ? 3.225 2.75 5.902 1 98.81 10 ILE B CA 1
ATOM 856 C C . ILE B 1 10 ? 3.365 3.355 7.301 1 98.81 10 ILE B C 1
ATOM 858 O O . ILE B 1 10 ? 4.422 3.246 7.926 1 98.81 10 ILE B O 1
ATOM 862 N N . TYR B 1 11 ? 2.291 4.016 7.738 1 98.81 11 TYR B N 1
ATOM 863 C CA . TYR B 1 11 ? 2.242 4.684 9.039 1 98.81 11 TYR B CA 1
ATOM 864 C C . TYR B 1 11 ? 1.489 3.838 10.055 1 98.81 11 TYR B C 1
ATOM 866 O O . TYR B 1 11 ? 0.487 3.201 9.727 1 98.81 11 TYR B O 1
ATOM 874 N N . SER B 1 12 ? 1.946 3.812 11.266 1 98.69 12 SER B N 1
ATOM 875 C CA . SER B 1 12 ? 1.088 3.574 12.422 1 98.69 12 SER B CA 1
ATOM 876 C C . SER B 1 12 ? 1.045 4.793 13.336 1 98.69 12 SER B C 1
ATOM 878 O O . SER B 1 12 ? 1.947 5.633 13.305 1 98.69 12 SER B O 1
ATOM 880 N N . TYR B 1 13 ? -0.001 4.898 14.094 1 98.5 13 TYR B N 1
ATOM 881 C CA . TYR B 1 13 ? -0.192 6.074 14.938 1 98.5 13 TYR B CA 1
ATOM 882 C C . TYR B 1 13 ? -0.105 5.707 16.422 1 98.5 13 TYR B C 1
ATOM 884 O O . TYR B 1 13 ? -0.404 4.574 16.797 1 98.5 13 TYR B O 1
ATOM 892 N N . ILE B 1 14 ? 0.346 6.691 17.203 1 98.19 14 ILE B N 1
ATOM 893 C CA . ILE B 1 14 ? 0.28 6.52 18.641 1 98.19 14 ILE B CA 1
ATOM 894 C C . ILE B 1 14 ? -1.179 6.48 19.094 1 98.19 14 ILE B C 1
ATOM 896 O O . ILE B 1 14 ? -2.08 6.824 18.328 1 98.19 14 ILE B O 1
ATOM 900 N N . ASP B 1 15 ? -1.353 6.031 20.312 1 96.75 15 ASP B N 1
ATOM 901 C CA . ASP B 1 15 ? -2.709 5.934 20.844 1 96.75 15 ASP B CA 1
ATOM 902 C C . ASP B 1 15 ? -3.156 7.258 21.469 1 96.75 15 ASP B C 1
ATOM 904 O O . ASP B 1 15 ? -3.33 7.355 22.688 1 96.75 15 ASP B O 1
ATOM 908 N N . ASP B 1 16 ? -3.291 8.297 20.672 1 97.75 16 ASP B N 1
ATOM 909 C CA . ASP B 1 16 ? -3.748 9.633 21.047 1 97.75 16 ASP B CA 1
ATOM 910 C C . ASP B 1 16 ? -4.648 10.227 19.953 1 97.75 16 ASP B C 1
ATOM 912 O O . ASP B 1 16 ? -4.199 11.055 19.156 1 97.75 16 ASP B O 1
ATOM 916 N N . ASP B 1 17 ? -5.883 9.836 19.969 1 96.31 17 ASP B N 1
ATOM 917 C CA . ASP B 1 17 ? -6.859 10.234 18.953 1 96.31 17 ASP B CA 1
ATOM 918 C C . ASP B 1 17 ? -7.039 11.75 18.938 1 96.31 17 ASP B C 1
ATOM 920 O O . ASP B 1 17 ? -7.234 12.344 17.875 1 96.31 17 ASP B O 1
ATOM 924 N N . GLU B 1 18 ? -7.027 12.281 20.094 1 98.12 18 GLU B N 1
ATOM 925 C CA . GLU B 1 18 ? -7.207 13.727 20.172 1 98.12 18 GLU B CA 1
ATOM 926 C C . GLU B 1 18 ? -6.102 14.469 19.422 1 98.12 18 GLU B C 1
ATOM 928 O O . GLU B 1 18 ? -6.379 15.375 18.625 1 98.12 18 GLU B O 1
ATOM 933 N N . LEU B 1 19 ? -4.832 14.094 19.719 1 98.62 19 LEU B N 1
ATOM 934 C CA . LEU B 1 19 ? -3.709 14.711 19.016 1 98.62 19 LEU B CA 1
ATOM 935 C C . LEU B 1 19 ? -3.82 14.484 17.516 1 98.62 19 LEU B C 1
ATOM 937 O O . LEU B 1 19 ? -3.562 15.398 16.719 1 98.62 19 LEU B O 1
ATOM 941 N N . ARG B 1 20 ? -4.184 13.312 17.125 1 98.31 20 ARG B N 1
ATOM 942 C CA . ARG B 1 20 ? -4.316 12.992 15.711 1 98.31 20 ARG B CA 1
ATOM 943 C C . ARG B 1 20 ? -5.387 13.852 15.047 1 98.31 20 ARG B C 1
ATOM 945 O O . ARG B 1 20 ? -5.156 14.43 13.984 1 98.31 20 ARG B O 1
ATOM 952 N N . GLU B 1 21 ? -6.52 13.922 15.664 1 97.75 21 GLU B N 1
ATOM 953 C CA . GLU B 1 21 ? -7.621 14.703 15.102 1 97.75 21 GLU B CA 1
ATOM 954 C C . GLU B 1 21 ? -7.25 16.172 14.992 1 97.75 21 GLU B C 1
ATOM 956 O O . GLU B 1 21 ? -7.598 16.844 14.008 1 97.75 21 GLU B O 1
ATOM 961 N N . LYS B 1 22 ? -6.594 16.641 16 1 98.56 22 LYS B N 1
ATOM 962 C CA . LYS B 1 22 ? -6.168 18.031 16.016 1 98.56 22 LYS B CA 1
ATOM 963 C C . LYS B 1 22 ? -5.172 18.312 14.883 1 98.56 22 LYS B C 1
ATOM 965 O O . LYS B 1 22 ? -5.184 19.391 14.297 1 98.56 22 LYS B O 1
ATOM 970 N N . THR B 1 23 ? -4.336 17.359 14.602 1 98.81 23 THR B N 1
ATOM 971 C CA . THR B 1 23 ? -3.234 17.547 13.664 1 98.81 23 THR B CA 1
ATOM 972 C C . THR B 1 23 ? -3.678 17.234 12.234 1 98.81 23 THR B C 1
ATOM 974 O O . THR B 1 23 ? -3.045 17.672 11.273 1 98.81 23 THR B O 1
ATOM 977 N N . ARG B 1 24 ? -4.746 16.547 12.055 1 98.44 24 ARG B N 1
ATOM 978 C CA . ARG B 1 24 ? -5.184 15.953 10.797 1 98.44 24 ARG B CA 1
ATOM 979 C C . ARG B 1 24 ? -5.367 17.016 9.719 1 98.44 24 ARG B C 1
ATOM 981 O O . ARG B 1 24 ? -4.949 16.828 8.578 1 98.44 24 ARG B O 1
ATOM 988 N N . PRO B 1 25 ? -5.98 18.188 10.023 1 98.69 25 PRO B N 1
ATOM 989 C CA . PRO B 1 25 ? -6.141 19.172 8.953 1 98.69 25 PRO B CA 1
ATOM 990 C C . PRO B 1 25 ? -4.805 19.625 8.367 1 98.69 25 PRO B C 1
ATOM 992 O O . PRO B 1 25 ? -4.664 19.734 7.145 1 98.69 25 PRO B O 1
ATOM 995 N N . ALA B 1 26 ? -3.807 19.859 9.172 1 98.88 26 ALA B N 1
ATOM 996 C CA . ALA B 1 26 ? -2.488 20.281 8.703 1 98.88 26 ALA B CA 1
ATOM 997 C C . ALA B 1 26 ? -1.815 19.156 7.906 1 98.88 26 ALA B C 1
ATOM 999 O O . ALA B 1 26 ? -1.166 19.422 6.891 1 98.88 26 ALA B O 1
ATOM 1000 N N . HIS B 1 27 ? -1.896 17.938 8.383 1 98.81 27 HIS B N 1
ATOM 1001 C CA . HIS B 1 27 ? -1.395 16.766 7.691 1 98.81 27 HIS B CA 1
ATOM 1002 C C . HIS B 1 27 ? -2.006 16.641 6.297 1 98.81 27 HIS B C 1
ATOM 1004 O O . HIS B 1 27 ? -1.286 16.453 5.312 1 98.81 27 HIS B O 1
ATOM 1010 N N . ARG B 1 28 ? -3.279 16.797 6.227 1 98.56 28 ARG B N 1
ATOM 1011 C CA . ARG B 1 28 ? -3.979 16.656 4.953 1 98.56 28 ARG B CA 1
ATOM 1012 C C . ARG B 1 28 ? -3.576 17.766 3.988 1 98.56 28 ARG B C 1
ATOM 1014 O O . ARG B 1 28 ? -3.383 17.531 2.797 1 98.56 28 ARG B O 1
ATOM 1021 N N . GLU B 1 29 ? -3.529 18.969 4.477 1 98.81 29 GLU B N 1
ATOM 1022 C CA . GLU B 1 29 ? -3.107 20.094 3.643 1 98.81 29 GLU B CA 1
ATOM 1023 C C . GLU B 1 29 ? -1.695 19.875 3.104 1 98.81 29 GLU B C 1
ATOM 1025 O O . GLU B 1 29 ? -1.429 20.141 1.928 1 98.81 29 GLU B O 1
ATOM 1030 N N . TYR B 1 30 ? -0.849 19.453 4.027 1 98.88 30 TYR B N 1
ATOM 1031 C CA . TYR B 1 30 ? 0.524 19.172 3.633 1 98.88 30 TYR B CA 1
ATOM 1032 C C . TY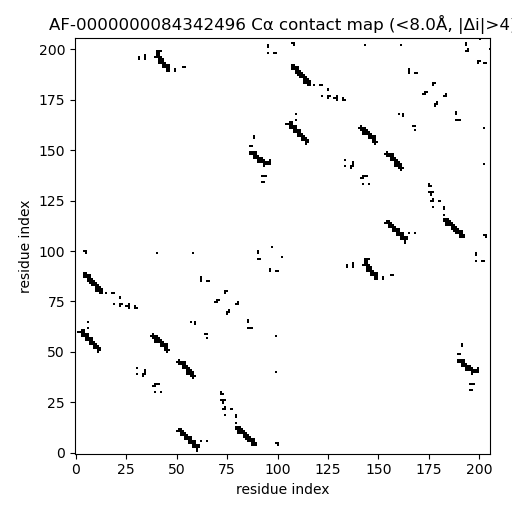R B 1 30 ? 0.562 18.141 2.512 1 98.88 30 TYR B C 1
ATOM 1034 O O . TYR B 1 30 ? 1.226 18.344 1.492 1 98.88 30 TYR B O 1
ATOM 1042 N N . LEU B 1 31 ? -0.196 17.031 2.631 1 98.81 31 LEU B N 1
ATOM 1043 C CA . LEU B 1 31 ? -0.23 15.969 1.637 1 98.81 31 LEU B CA 1
ATOM 1044 C C . LEU B 1 31 ? -0.843 16.469 0.331 1 98.81 31 LEU B C 1
ATOM 1046 O O . LEU B 1 31 ? -0.403 16.078 -0.753 1 98.81 31 LEU B O 1
ATOM 1050 N N . GLN B 1 32 ? -1.856 17.312 0.466 1 98.62 32 GLN B N 1
ATOM 1051 C CA . GLN B 1 32 ? -2.459 17.891 -0.731 1 98.62 32 GLN B CA 1
ATOM 1052 C C . GLN B 1 32 ? -1.427 18.656 -1.546 1 98.62 32 GLN B C 1
ATOM 1054 O O . GLN B 1 32 ? -1.415 18.578 -2.775 1 98.62 32 GLN B O 1
ATOM 1059 N N . GLY B 1 33 ? -0.648 19.453 -0.898 1 98.75 33 GLY B N 1
ATOM 1060 C CA . GLY B 1 33 ? 0.424 20.156 -1.582 1 98.75 33 GLY B CA 1
ATOM 1061 C C . GLY B 1 33 ? 1.369 19.234 -2.324 1 98.75 33 GLY B C 1
ATOM 1062 O O . GLY B 1 33 ? 1.744 19.5 -3.467 1 98.75 33 GLY B O 1
ATOM 1063 N N . LEU B 1 34 ? 1.798 18.141 -1.713 1 98.69 34 LEU B N 1
ATOM 1064 C CA . LEU B 1 34 ? 2.691 17.172 -2.34 1 98.69 34 LEU B CA 1
ATOM 1065 C C . LEU B 1 34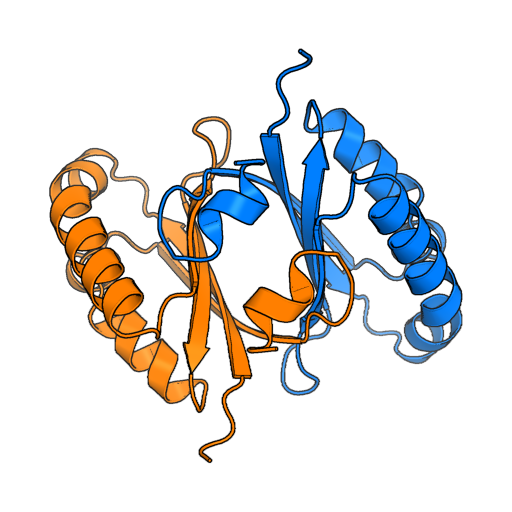 ? 2.02 16.516 -3.533 1 98.69 34 LEU B C 1
ATOM 1067 O O . LEU B 1 34 ? 2.684 16.172 -4.516 1 98.69 34 LEU B O 1
ATOM 1071 N N . ALA B 1 35 ? 0.722 16.297 -3.42 1 98.38 35 ALA B N 1
ATOM 1072 C CA . ALA B 1 35 ? -0.023 15.75 -4.547 1 98.38 35 ALA B CA 1
ATOM 1073 C C . ALA B 1 35 ? -0.023 16.719 -5.73 1 98.38 35 ALA B C 1
ATOM 1075 O O . ALA B 1 35 ? 0.161 16.312 -6.875 1 98.38 35 ALA B O 1
ATOM 1076 N N . GLU B 1 36 ? -0.232 17.938 -5.461 1 97.88 36 GLU B N 1
ATOM 1077 C CA . GLU B 1 36 ? -0.254 18.969 -6.496 1 97.88 36 GLU B CA 1
ATOM 1078 C C . GLU B 1 36 ? 1.107 19.094 -7.172 1 97.88 36 GLU B C 1
ATOM 1080 O O . GLU B 1 36 ? 1.187 19.406 -8.359 1 97.88 36 GLU B O 1
ATOM 1085 N N . GLU B 1 37 ? 2.137 18.812 -6.438 1 96.88 37 GLU B N 1
ATOM 1086 C CA . GLU B 1 37 ? 3.494 18.875 -6.969 1 96.88 37 GLU B CA 1
ATOM 1087 C C . GLU B 1 37 ? 3.852 17.609 -7.742 1 96.88 37 GLU B C 1
ATOM 1089 O O . GLU B 1 37 ? 4.895 17.547 -8.398 1 96.88 37 GLU B O 1
ATOM 1094 N N . GLY B 1 38 ? 3.07 16.609 -7.605 1 95.69 38 GLY B N 1
ATOM 1095 C CA . GLY B 1 38 ? 3.301 15.375 -8.344 1 95.69 38 GLY B CA 1
ATOM 1096 C C . GLY B 1 38 ? 4.074 14.336 -7.547 1 95.69 38 GLY B C 1
ATOM 1097 O O . GLY B 1 38 ? 4.305 13.227 -8.023 1 95.69 38 GLY B O 1
ATOM 1098 N N . ALA B 1 39 ? 4.453 14.625 -6.336 1 98 39 ALA B N 1
ATOM 1099 C CA . ALA B 1 39 ? 5.254 13.734 -5.508 1 98 39 ALA B CA 1
ATOM 1100 C C . ALA B 1 39 ? 4.391 12.648 -4.875 1 98 39 ALA B C 1
ATOM 1102 O O . ALA B 1 39 ? 4.805 11.492 -4.777 1 98 39 ALA B O 1
ATOM 1103 N N . LEU B 1 40 ? 3.197 13.016 -4.41 1 98.75 40 LEU B N 1
ATOM 1104 C CA . LEU B 1 40 ? 2.27 12.07 -3.803 1 98.75 40 LEU B CA 1
ATOM 1105 C C . LEU B 1 40 ? 1.267 11.555 -4.828 1 98.75 40 LEU B C 1
ATOM 1107 O O . LEU B 1 40 ? 0.571 12.344 -5.473 1 98.75 40 LEU B O 1
ATOM 1111 N N . LEU B 1 41 ? 1.212 10.258 -4.949 1 98.44 41 LEU B N 1
ATOM 1112 C CA . LEU B 1 41 ? 0.323 9.656 -5.934 1 98.44 41 LEU B CA 1
ATOM 1113 C C . LEU B 1 41 ? -1.031 9.328 -5.316 1 98.44 41 LEU B C 1
ATOM 1115 O O . LEU B 1 41 ? -2.066 9.453 -5.973 1 98.44 41 LEU B O 1
ATOM 1119 N N . VAL B 1 42 ? -1.042 8.922 -4.07 1 98.69 42 VAL B N 1
ATOM 1120 C CA . VAL B 1 42 ? -2.27 8.578 -3.359 1 98.69 42 VAL B CA 1
ATOM 1121 C C . VAL B 1 42 ? -1.975 8.414 -1.87 1 98.69 42 VAL B C 1
ATOM 1123 O O . VAL B 1 42 ? -0.873 8.008 -1.491 1 98.69 42 VAL B O 1
ATOM 1126 N N . ALA B 1 43 ? -2.914 8.719 -1.078 1 98.75 43 ALA B N 1
ATOM 1127 C CA . ALA B 1 43 ? -2.779 8.578 0.37 1 98.75 43 ALA B CA 1
ATOM 1128 C C . ALA B 1 43 ? -4.137 8.328 1.024 1 98.75 43 ALA B C 1
ATOM 1130 O O . ALA B 1 43 ? -5.152 8.867 0.584 1 98.75 43 ALA B O 1
ATOM 1131 N N . GLY B 1 44 ? -4.094 7.59 2.045 1 98.44 44 GLY B N 1
ATOM 1132 C CA . GLY B 1 44 ? -5.289 7.387 2.852 1 98.44 44 GLY B CA 1
ATOM 1133 C C . GLY B 1 44 ? -5.023 6.598 4.117 1 98.44 44 GLY B C 1
ATOM 1134 O O . GLY B 1 44 ? -3.975 5.965 4.258 1 98.44 44 GLY B O 1
ATOM 1135 N N . ALA B 1 45 ? -5.984 6.66 4.973 1 98.25 45 ALA B N 1
ATOM 1136 C CA . ALA B 1 45 ? -5.934 5.934 6.238 1 98.25 45 ALA B CA 1
ATOM 1137 C C . ALA B 1 45 ? -6.523 4.535 6.094 1 98.25 45 ALA B C 1
ATOM 1139 O O . ALA B 1 45 ? -7.266 4.262 5.148 1 98.25 45 ALA B O 1
ATOM 1140 N N . TRP B 1 46 ? -6.098 3.631 7.066 1 98.25 46 TRP B N 1
ATOM 1141 C CA . TRP B 1 46 ? -6.859 2.4 7.246 1 98.25 46 TRP B CA 1
ATOM 114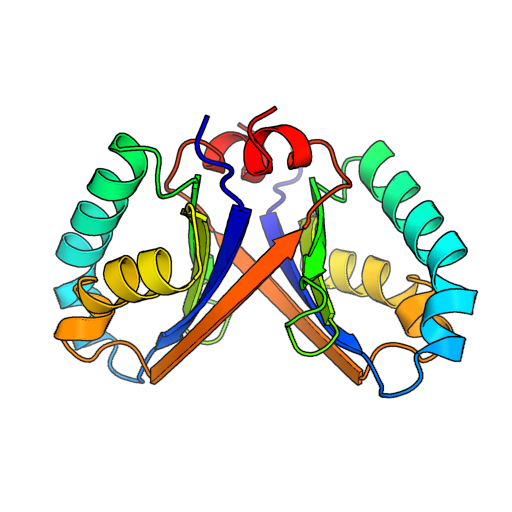2 C C . TRP B 1 46 ? -8.281 2.701 7.703 1 98.25 46 TRP B C 1
ATOM 1144 O O . TRP B 1 46 ? -8.523 3.713 8.367 1 98.25 46 TRP B O 1
ATOM 1154 N N . ALA B 1 47 ? -9.172 1.872 7.359 1 97 47 ALA B N 1
ATOM 1155 C CA . ALA B 1 47 ? -10.555 2.031 7.797 1 97 47 ALA B CA 1
ATOM 1156 C C . ALA B 1 47 ? -10.648 1.996 9.32 1 97 47 ALA B C 1
ATOM 1158 O O . ALA B 1 47 ? -9.773 1.454 9.992 1 97 47 ALA B O 1
ATOM 1159 N N . PRO B 1 48 ? -11.742 2.564 9.883 1 93.69 48 PRO B N 1
ATOM 1160 C CA . PRO B 1 48 ? -11.883 2.689 11.328 1 93.69 48 PRO B CA 1
ATOM 1161 C C . PRO B 1 48 ? -11.828 1.344 12.047 1 93.69 48 PRO B C 1
ATOM 1163 O O . PRO B 1 48 ? -11.508 1.286 13.242 1 93.69 48 PRO B O 1
ATOM 1166 N N . SER B 1 49 ? -12.148 0.266 11.391 1 92.69 49 SER B N 1
ATOM 1167 C CA . SER B 1 49 ? -12.156 -1.056 12.008 1 92.69 49 SER B CA 1
ATOM 1168 C C . SER B 1 49 ? -10.742 -1.613 12.148 1 92.69 49 SER B C 1
ATOM 1170 O O . SER B 1 49 ? -10.531 -2.625 12.82 1 92.69 49 SER B O 1
ATOM 1172 N N . GLU B 1 50 ? -9.758 -0.998 11.602 1 95.19 50 GLU B N 1
ATOM 1173 C CA . GLU B 1 50 ? -8.359 -1.407 11.625 1 95.19 50 GLU B CA 1
ATOM 1174 C C . GLU B 1 50 ? -7.582 -0.631 12.688 1 95.19 50 GLU B C 1
ATOM 1176 O O . GLU B 1 50 ? -7.973 0.473 13.07 1 95.19 50 GLU B O 1
ATOM 1181 N N . PRO B 1 51 ? -6.531 -1.263 13.227 1 94.94 51 PRO B N 1
ATOM 1182 C CA . PRO B 1 51 ? -5.633 -0.406 14 1 94.94 51 PRO B CA 1
ATOM 1183 C C . PRO B 1 51 ? -5.238 0.866 13.258 1 94.94 51 PRO B C 1
ATOM 1185 O O . PRO B 1 51 ? -5.012 0.831 12.047 1 94.94 51 PRO B O 1
ATOM 1188 N N . ALA B 1 52 ? -5.133 1.999 13.938 1 97.06 52 ALA B N 1
ATOM 1189 C CA . ALA B 1 52 ? -4.945 3.311 13.32 1 97.06 52 ALA B CA 1
ATOM 1190 C C . ALA B 1 52 ? -3.629 3.369 12.547 1 97.06 52 ALA B C 1
ATOM 1192 O O . ALA B 1 52 ? -2.6 2.887 13.031 1 97.06 52 ALA B O 1
ATOM 1193 N N . GLY B 1 53 ? -3.6 3.959 11.469 1 98.31 53 GLY B N 1
ATOM 1194 C CA . GLY B 1 53 ? -2.482 4.078 10.547 1 98.31 53 GLY B CA 1
ATOM 1195 C C . GLY B 1 53 ? -2.912 4.398 9.125 1 98.31 53 GLY B C 1
ATOM 1196 O O . GLY B 1 53 ? -4.031 4.863 8.906 1 98.31 53 GLY B O 1
ATOM 1197 N N . GLY B 1 54 ? -1.995 4.242 8.203 1 98.62 54 GLY B N 1
ATOM 1198 C CA . GLY B 1 54 ? -2.344 4.52 6.82 1 98.62 54 GLY B CA 1
ATOM 1199 C C . GLY B 1 54 ? -1.243 4.152 5.844 1 98.62 54 GLY B C 1
ATOM 1200 O O . GLY B 1 54 ? -0.179 3.682 6.246 1 98.62 54 GLY B O 1
ATOM 1201 N N . LEU B 1 55 ? -1.608 4.266 4.621 1 98.88 55 LEU B N 1
ATOM 1202 C CA . LEU B 1 55 ? -0.728 3.979 3.494 1 98.88 55 LEU B CA 1
ATOM 1203 C C . LEU B 1 55 ? -0.684 5.156 2.525 1 98.88 55 LEU B C 1
ATOM 1205 O O . LEU B 1 55 ? -1.726 5.715 2.176 1 98.88 55 LEU B O 1
ATOM 1209 N N . LEU B 1 56 ? 0.504 5.582 2.221 1 98.94 56 LEU B N 1
ATOM 1210 C CA . LEU B 1 56 ? 0.783 6.605 1.22 1 98.94 56 LEU B CA 1
ATOM 1211 C C . LEU B 1 56 ? 1.727 6.074 0.146 1 98.94 56 LEU B C 1
ATOM 1213 O O . LEU B 1 56 ? 2.682 5.355 0.453 1 98.94 56 LEU B O 1
ATOM 1217 N N . ILE B 1 57 ? 1.502 6.449 -1.076 1 98.88 57 ILE B N 1
ATOM 1218 C CA . ILE B 1 57 ? 2.359 6.059 -2.189 1 98.88 57 ILE B CA 1
ATOM 1219 C C . ILE B 1 57 ? 2.947 7.305 -2.848 1 98.88 57 ILE B C 1
ATOM 1221 O O . ILE B 1 57 ? 2.213 8.219 -3.238 1 98.88 57 ILE B O 1
ATOM 1225 N N . PHE B 1 58 ? 4.246 7.336 -2.977 1 98.75 58 PHE B N 1
ATOM 1226 C CA . PHE B 1 58 ? 4.977 8.469 -3.529 1 98.75 58 PHE B CA 1
ATOM 1227 C C . PHE B 1 58 ? 5.707 8.078 -4.809 1 98.75 58 PHE B C 1
ATOM 1229 O O . PHE B 1 58 ? 6 6.898 -5.02 1 98.75 58 PHE B O 1
ATOM 1236 N N . ARG B 1 59 ? 5.973 9.031 -5.59 1 97.88 59 ARG B N 1
ATOM 1237 C CA . ARG B 1 59 ? 6.98 8.992 -6.641 1 97.88 59 ARG B CA 1
ATOM 1238 C C . ARG B 1 59 ? 8.148 9.914 -6.32 1 97.88 59 ARG B C 1
ATOM 1240 O O . ARG B 1 59 ? 7.949 11.094 -6.004 1 97.88 59 ARG B O 1
ATOM 1247 N N . ALA B 1 60 ? 9.336 9.422 -6.32 1 97.75 60 ALA B N 1
ATOM 1248 C CA . ALA B 1 60 ? 10.516 10.211 -5.961 1 97.75 60 ALA B CA 1
ATOM 1249 C C . ALA B 1 60 ? 11.773 9.656 -6.613 1 97.75 60 ALA B C 1
ATOM 1251 O O . ALA B 1 60 ? 11.82 8.484 -6.988 1 97.75 60 ALA B O 1
ATOM 1252 N N . PRO B 1 61 ? 12.797 10.484 -6.766 1 97 61 PRO B N 1
ATOM 1253 C CA . PRO B 1 61 ? 14.031 10.008 -7.387 1 97 61 PRO B CA 1
ATOM 1254 C C . PRO B 1 61 ? 14.781 9.008 -6.508 1 97 61 PRO B C 1
ATOM 1256 O O . PRO B 1 61 ? 15.609 8.242 -7.004 1 97 61 PRO B O 1
ATOM 1259 N N . ASP B 1 62 ? 14.555 9.055 -5.164 1 97 62 ASP B N 1
ATOM 1260 C CA . ASP B 1 62 ? 15.219 8.141 -4.238 1 97 62 ASP B CA 1
ATOM 1261 C C . ASP B 1 62 ? 14.508 8.117 -2.887 1 97 62 ASP B C 1
ATOM 1263 O O . ASP B 1 62 ? 13.578 8.898 -2.654 1 97 62 ASP B O 1
ATOM 1267 N N . LYS B 1 63 ? 14.969 7.207 -2.027 1 97.5 63 LYS B N 1
ATOM 1268 C CA . LYS B 1 63 ? 14.344 7.016 -0.72 1 97.5 63 LYS B CA 1
ATOM 1269 C C . LYS B 1 63 ? 14.562 8.227 0.178 1 97.5 63 LYS B C 1
ATOM 1271 O O . LYS B 1 63 ? 13.695 8.586 0.974 1 97.5 63 LYS B O 1
ATOM 1276 N N . GLN B 1 64 ? 15.719 8.859 0.05 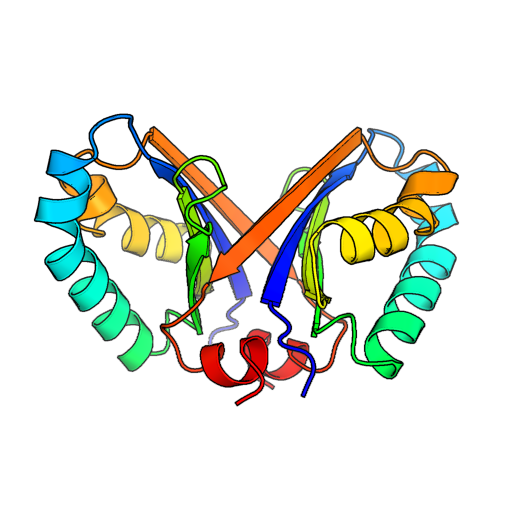1 98.12 64 GLN B N 1
ATOM 1277 C CA . GLN B 1 64 ? 16.047 10.016 0.872 1 98.12 64 GLN B CA 1
ATOM 1278 C C . GLN B 1 64 ? 15.047 11.148 0.656 1 98.12 64 GLN B C 1
ATOM 1280 O O . GLN B 1 64 ? 14.672 11.844 1.604 1 98.12 64 GLN B O 1
ATOM 1285 N N . THR B 1 65 ? 14.617 11.344 -0.572 1 98.56 65 THR B N 1
ATOM 1286 C CA . THR B 1 65 ? 13.617 12.359 -0.881 1 98.56 65 THR B CA 1
ATOM 1287 C C . THR B 1 65 ? 12.312 12.078 -0.146 1 98.56 65 THR B C 1
ATOM 1289 O O . THR B 1 65 ? 11.719 12.984 0.444 1 98.56 65 THR B O 1
ATOM 1292 N N . VAL B 1 66 ? 11.875 10.836 -0.062 1 98.81 66 VAL B N 1
ATOM 1293 C CA . VAL B 1 66 ? 10.641 10.445 0.615 1 98.81 66 VAL B CA 1
ATOM 1294 C C . VAL B 1 66 ? 10.797 10.648 2.121 1 98.81 66 VAL B C 1
ATOM 1296 O O . VAL B 1 66 ? 9.875 11.133 2.785 1 98.81 66 VAL B O 1
ATOM 1299 N N . GLU B 1 67 ? 11.984 10.266 2.615 1 98.75 67 GLU B N 1
ATOM 1300 C CA . GLU B 1 67 ? 12.273 10.523 4.023 1 98.75 67 GLU B CA 1
ATOM 1301 C C . GLU B 1 67 ? 12.125 12.008 4.355 1 98.75 67 GLU B C 1
ATOM 1303 O O . GLU B 1 67 ? 11.609 12.359 5.418 1 98.75 67 GLU B O 1
ATOM 130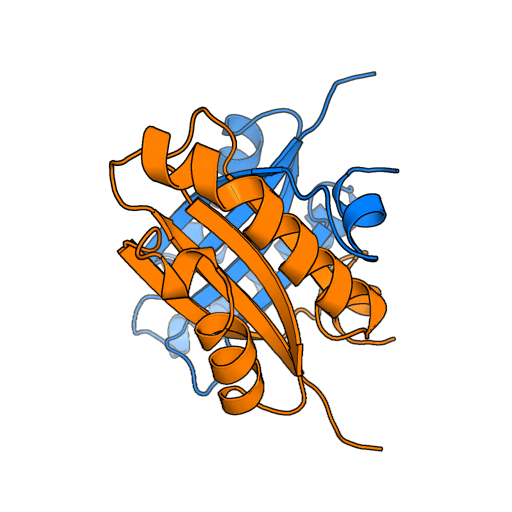8 N N . GLY B 1 68 ? 12.586 12.82 3.432 1 98.81 68 GLY B N 1
ATOM 1309 C CA . GLY B 1 68 ? 12.414 14.258 3.602 1 98.81 68 GLY B CA 1
ATOM 1310 C C . GLY B 1 68 ? 10.953 14.68 3.646 1 98.81 68 GLY B C 1
ATOM 1311 O O . GLY B 1 68 ? 10.578 15.539 4.445 1 98.81 68 GLY B O 1
ATOM 1312 N N . TYR B 1 69 ? 10.094 14.133 2.777 1 98.88 69 TYR B N 1
ATOM 1313 C CA . TYR B 1 69 ? 8.656 14.406 2.818 1 98.88 69 TYR B CA 1
ATOM 1314 C C . TYR B 1 69 ? 8.062 13.992 4.16 1 98.88 69 TYR B C 1
ATOM 1316 O O . TYR B 1 69 ? 7.297 14.75 4.762 1 98.88 69 TYR B O 1
ATOM 1324 N N . VAL B 1 70 ? 8.438 12.805 4.668 1 98.88 70 VAL B N 1
ATOM 1325 C CA . VAL B 1 70 ? 7.895 12.273 5.91 1 98.88 70 VAL B CA 1
ATOM 1326 C C . VAL B 1 70 ? 8.32 13.148 7.082 1 98.88 70 VAL B C 1
ATOM 1328 O O . VAL B 1 70 ? 7.523 13.438 7.973 1 98.88 70 VAL B O 1
ATOM 1331 N N . ASP B 1 71 ? 9.578 13.594 7.043 1 98.75 71 ASP B N 1
ATOM 1332 C CA . ASP B 1 71 ? 10.125 14.398 8.125 1 98.75 71 ASP B CA 1
ATOM 1333 C C . ASP B 1 71 ? 9.367 15.711 8.273 1 98.75 71 ASP B C 1
ATOM 1335 O O . ASP B 1 71 ? 9.32 16.281 9.367 1 98.75 71 ASP B O 1
ATOM 1339 N N . ARG B 1 72 ? 8.719 16.156 7.211 1 98.81 72 ARG B N 1
ATOM 1340 C CA . ARG B 1 72 ? 8.047 17.453 7.219 1 98.81 72 ARG B CA 1
ATOM 1341 C C . ARG B 1 72 ? 6.543 17.281 7.41 1 98.81 72 ARG B C 1
ATOM 1343 O O . ARG B 1 72 ? 5.812 18.266 7.527 1 98.81 72 ARG B O 1
ATOM 1350 N N . ASP B 1 73 ? 6.102 16.062 7.453 1 98.94 73 ASP B N 1
ATOM 1351 C CA . ASP B 1 73 ? 4.684 15.797 7.668 1 98.94 73 ASP B CA 1
ATOM 1352 C C . ASP B 1 73 ? 4.258 16.188 9.078 1 98.94 73 ASP B C 1
ATOM 1354 O O . ASP B 1 73 ? 4.828 15.711 10.062 1 98.94 73 ASP B O 1
ATOM 1358 N N . PRO B 1 74 ? 3.252 17 9.227 1 98.94 74 PRO B N 1
ATOM 1359 C CA . PRO B 1 74 ? 2.766 17.391 10.555 1 98.94 74 PRO B CA 1
ATOM 1360 C C . PRO B 1 74 ? 2.518 16.188 11.469 1 98.94 74 PRO B C 1
ATOM 1362 O O . PRO B 1 74 ? 2.689 16.297 12.688 1 98.94 74 PRO B O 1
ATOM 1365 N N . TYR B 1 75 ? 2.096 14.961 10.961 1 98.94 75 TYR B N 1
ATOM 1366 C CA . TYR B 1 75 ? 1.938 13.773 11.789 1 98.94 75 TYR B CA 1
ATOM 1367 C C . TYR B 1 75 ? 3.268 13.359 12.414 1 98.94 75 TYR B C 1
ATOM 1369 O O . TYR B 1 75 ? 3.303 12.844 13.531 1 98.94 75 TYR B O 1
ATOM 1377 N N . LYS B 1 76 ? 4.328 13.539 11.688 1 98.75 76 LYS B N 1
ATOM 1378 C CA . LYS B 1 76 ? 5.641 13.242 12.25 1 98.75 76 LYS B CA 1
ATOM 1379 C C . LYS B 1 76 ? 6.098 14.344 13.203 1 98.75 76 LYS B C 1
ATOM 1381 O O . LYS B 1 76 ? 6.457 14.062 14.352 1 98.75 76 LYS B O 1
ATOM 1386 N N . THR B 1 77 ? 6.051 15.617 12.789 1 98.81 77 THR B N 1
ATOM 1387 C CA . THR B 1 77 ? 6.609 16.719 13.555 1 98.81 77 THR B CA 1
ATOM 1388 C C . THR B 1 77 ? 5.852 16.922 14.859 1 98.81 77 THR B C 1
ATOM 1390 O O . THR B 1 77 ? 6.43 17.344 15.867 1 98.81 77 THR B O 1
ATOM 1393 N N . GLU B 1 78 ? 4.586 16.531 14.898 1 98.75 78 GLU B N 1
ATOM 1394 C CA . GLU B 1 78 ? 3.775 16.75 16.094 1 98.75 78 GLU B CA 1
ATOM 1395 C C . GLU B 1 78 ? 3.703 15.492 16.953 1 98.75 78 GLU B C 1
ATOM 1397 O O . GLU B 1 78 ? 3.057 15.484 18 1 98.75 78 GLU B O 1
ATOM 1402 N N . GLY B 1 79 ? 4.27 14.414 16.469 1 98.62 79 GLY B N 1
ATOM 1403 C CA . GLY B 1 79 ? 4.438 13.234 17.312 1 98.62 79 GLY B CA 1
ATOM 1404 C C . GLY B 1 79 ? 3.277 12.258 17.203 1 98.62 79 GLY B C 1
ATOM 1405 O O . GLY B 1 79 ? 3.023 11.484 18.125 1 98.62 79 GLY B O 1
ATOM 1406 N N . VAL B 1 80 ? 2.549 12.227 16.109 1 98.81 80 VAL B N 1
ATOM 1407 C CA . VAL B 1 80 ? 1.402 11.344 15.914 1 98.81 80 VAL B CA 1
ATOM 1408 C C . VAL B 1 80 ? 1.881 9.961 15.461 1 98.81 80 VAL B C 1
ATOM 1410 O O . VAL B 1 80 ? 1.241 8.953 15.75 1 98.81 80 VAL B O 1
ATOM 1413 N N . LEU B 1 81 ? 3.006 9.875 14.773 1 98.75 81 LEU B N 1
ATOM 1414 C CA . LEU B 1 81 ? 3.486 8.617 14.211 1 98.75 81 LEU B CA 1
ATOM 1415 C C . LEU B 1 81 ? 4.125 7.746 15.289 1 98.75 81 LEU B C 1
ATOM 1417 O O . LEU B 1 81 ? 4.98 8.219 16.047 1 98.75 81 LEU B O 1
ATOM 1421 N N . ALA B 1 82 ? 3.627 6.578 15.414 1 98.69 82 ALA B N 1
ATOM 1422 C CA . ALA B 1 82 ? 4.305 5.57 16.219 1 98.69 82 ALA B CA 1
ATOM 1423 C C . ALA B 1 82 ? 5.41 4.879 15.43 1 98.69 82 ALA B C 1
ATOM 1425 O O . ALA B 1 82 ? 6.5 4.633 15.953 1 98.69 82 ALA B O 1
ATOM 1426 N N . THR B 1 83 ? 5.125 4.488 14.211 1 98.44 83 THR B N 1
ATOM 1427 C CA . THR B 1 83 ? 6.109 3.9 13.312 1 98.44 83 THR B CA 1
ATOM 1428 C C . THR B 1 83 ? 5.91 4.406 11.891 1 98.44 83 THR B C 1
ATOM 1430 O O . THR B 1 83 ? 4.828 4.887 11.539 1 98.44 83 THR B O 1
ATOM 1433 N N . CYS B 1 84 ? 6.906 4.324 11.133 1 98.69 84 CYS B N 1
ATOM 1434 C CA . CYS B 1 84 ? 6.93 4.676 9.719 1 98.69 84 CYS B CA 1
ATOM 1435 C C . CYS B 1 84 ? 7.863 3.756 8.938 1 98.69 84 CYS B C 1
ATOM 1437 O O . CYS B 1 84 ? 9.055 3.686 9.234 1 98.69 84 CYS B O 1
ATOM 1439 N N . GLU B 1 85 ? 7.309 3.068 7.984 1 98.31 85 GLU B N 1
ATOM 1440 C CA . GLU B 1 85 ? 8.094 2.236 7.078 1 98.31 85 GLU B CA 1
ATOM 1441 C C . GLU B 1 85 ? 8.078 2.797 5.656 1 98.31 85 GLU B C 1
ATOM 1443 O O . GLU B 1 85 ? 7.016 3.145 5.137 1 98.31 85 GLU B O 1
ATOM 1448 N N . ILE B 1 86 ? 9.219 2.941 5.078 1 98.75 86 ILE B N 1
ATOM 1449 C CA . ILE B 1 86 ? 9.352 3.373 3.689 1 98.75 86 ILE B CA 1
ATOM 1450 C C . ILE B 1 86 ? 9.945 2.246 2.854 1 98.75 86 ILE B C 1
ATOM 1452 O O . ILE B 1 86 ? 11.047 1.761 3.148 1 98.75 86 ILE B O 1
ATOM 1456 N N . ARG B 1 87 ? 9.25 1.842 1.809 1 98.44 87 ARG B N 1
ATOM 1457 C CA . ARG B 1 87 ? 9.695 0.752 0.946 1 98.44 87 ARG B CA 1
ATOM 1458 C C . ARG B 1 87 ? 9.664 1.168 -0.521 1 98.44 87 ARG B C 1
ATOM 1460 O O . ARG B 1 87 ? 8.68 1.732 -0.992 1 98.44 87 ARG B O 1
ATOM 1467 N N . GLU B 1 88 ? 10.766 0.897 -1.167 1 98.5 88 GLU B N 1
ATOM 1468 C CA . GLU B 1 88 ? 10.703 1.004 -2.621 1 98.5 88 GLU B CA 1
ATOM 1469 C C . GLU B 1 88 ? 9.891 -0.138 -3.225 1 98.5 88 GLU B C 1
ATOM 1471 O O . GLU B 1 88 ? 10.086 -1.302 -2.869 1 98.5 88 GLU B O 1
ATOM 1476 N N . TRP B 1 89 ? 9 0.213 -4.113 1 98.44 89 TRP B N 1
ATOM 1477 C CA . TRP B 1 89 ? 7.996 -0.705 -4.637 1 98.44 89 TRP B CA 1
ATOM 1478 C C . TRP B 1 89 ? 8.023 -0.733 -6.16 1 98.44 89 TRP B C 1
ATOM 1480 O O . TRP B 1 89 ? 8.141 0.311 -6.805 1 98.44 89 TRP B O 1
ATOM 1490 N N . ALA B 1 90 ? 7.996 -1.892 -6.738 1 95.44 90 ALA B N 1
ATOM 1491 C CA . ALA B 1 90 ? 7.871 -2.092 -8.18 1 95.44 90 ALA B CA 1
ATOM 1492 C C . ALA B 1 90 ? 6.578 -2.83 -8.523 1 95.44 90 ALA B C 1
ATOM 1494 O O . ALA B 1 90 ? 6.527 -4.059 -8.469 1 95.44 90 ALA B O 1
ATOM 1495 N N . PRO B 1 91 ? 5.539 -2.092 -8.93 1 95.5 91 PRO B N 1
ATOM 1496 C CA . PRO B 1 91 ? 4.25 -2.719 -9.227 1 95.5 91 PRO B CA 1
ATOM 1497 C C . PRO B 1 91 ? 4.012 -2.891 -10.727 1 95.5 91 PRO B C 1
ATOM 1499 O O . PRO B 1 91 ? 3.336 -2.066 -11.344 1 95.5 91 PRO B O 1
ATOM 1502 N N . PRO B 1 92 ? 4.352 -4.059 -11.234 1 94.69 92 PRO B N 1
ATOM 1503 C CA . PRO B 1 92 ? 4.23 -4.242 -12.68 1 94.69 92 PRO B CA 1
ATOM 1504 C C . PRO B 1 92 ? 2.83 -4.672 -13.109 1 94.69 92 PRO B C 1
ATOM 1506 O O . PRO B 1 92 ? 2.496 -4.613 -14.297 1 94.69 92 PRO B O 1
ATOM 1509 N N . LEU B 1 93 ? 2.088 -5.094 -12.18 1 97.12 93 LEU B N 1
ATOM 1510 C CA . LEU B 1 93 ? 0.908 -5.848 -12.594 1 97.12 93 LEU B CA 1
ATOM 1511 C C . LEU B 1 93 ? -0.368 -5.16 -12.125 1 97.12 93 LEU B C 1
ATOM 1513 O O . LEU B 1 93 ? -0.45 -4.703 -10.977 1 97.12 93 LEU B O 1
ATOM 1517 N N . GLY B 1 94 ? -1.396 -5.125 -13 1 97.38 94 GLY B N 1
ATOM 1518 C CA . GLY B 1 94 ? -2.711 -4.602 -12.664 1 97.38 94 GLY B CA 1
ATOM 1519 C C . GLY B 1 94 ? -3.055 -3.33 -13.422 1 97.38 94 GLY B C 1
ATOM 1520 O O . GLY B 1 94 ? -2.164 -2.648 -13.938 1 97.38 94 GLY B O 1
ATOM 1521 N N . PRO B 1 95 ? -4.344 -2.979 -13.508 1 96.12 95 PRO B N 1
ATOM 1522 C CA . PRO B 1 95 ? -4.793 -1.843 -14.312 1 96.12 95 PRO B CA 1
ATOM 1523 C C . PRO B 1 95 ? -4.324 -0.5 -13.758 1 96.12 95 PRO B C 1
ATOM 1525 O O . PRO B 1 95 ? -4.316 0.501 -14.484 1 96.12 95 PRO B O 1
ATOM 1528 N N . VAL B 1 96 ? -3.939 -0.433 -12.469 1 96.56 96 VAL B N 1
ATOM 1529 C CA . VAL B 1 96 ? -3.525 0.823 -11.852 1 96.56 96 VAL B CA 1
ATOM 1530 C C . VAL B 1 96 ? -2.012 0.989 -11.984 1 96.56 96 VAL B C 1
ATOM 1532 O O . VAL B 1 96 ? -1.478 2.074 -11.75 1 96.56 96 VAL B O 1
ATOM 1535 N N . ALA B 1 97 ? -1.301 -0.05 -12.383 1 96.62 97 ALA B N 1
ATOM 1536 C CA . ALA B 1 97 ? 0.159 -0.084 -12.414 1 96.62 97 ALA B CA 1
ATOM 1537 C C . ALA B 1 97 ? 0.716 1.042 -13.281 1 96.62 97 ALA B C 1
ATOM 1539 O O . ALA B 1 97 ? 1.65 1.738 -12.883 1 96.62 97 ALA B O 1
ATOM 1540 N N . PRO B 1 98 ? 0.119 1.347 -14.461 1 94.69 98 PRO B N 1
ATOM 1541 C CA . PRO B 1 98 ? 0.682 2.414 -15.289 1 94.69 98 PRO B CA 1
ATOM 1542 C C . PRO B 1 98 ? 0.66 3.773 -14.602 1 94.69 98 PRO B C 1
ATOM 1544 O O . PRO B 1 98 ? 1.605 4.555 -14.734 1 94.69 98 PRO B O 1
ATOM 1547 N N . ALA B 1 99 ? -0.343 4.031 -13.82 1 93.25 99 ALA B N 1
ATOM 1548 C CA . ALA B 1 99 ? -0.456 5.316 -13.141 1 93.25 99 ALA B CA 1
ATOM 1549 C C . ALA B 1 99 ? 0.583 5.438 -12.023 1 93.25 99 ALA B C 1
ATOM 1551 O O . ALA B 1 99 ? 1.032 6.539 -11.703 1 93.25 99 ALA B O 1
ATOM 1552 N N . LEU B 1 100 ? 0.991 4.273 -11.484 1 94.62 100 LEU B N 1
ATOM 1553 C CA . LEU B 1 100 ? 1.963 4.262 -10.398 1 94.62 100 LEU B CA 1
ATOM 1554 C C . LEU B 1 100 ? 3.387 4.289 -10.938 1 94.62 100 LEU B C 1
ATOM 1556 O O . LEU B 1 100 ? 4.312 4.711 -10.242 1 94.62 100 LEU B O 1
ATOM 1560 N N . ASN B 1 101 ? 3.529 3.912 -12.164 1 92.25 101 ASN B N 1
ATOM 1561 C CA . ASN B 1 101 ? 4.855 3.814 -12.766 1 92.25 101 ASN B CA 1
ATOM 1562 C C . ASN B 1 101 ? 5.125 4.973 -13.719 1 92.25 101 ASN B C 1
ATOM 1564 O O . ASN B 1 101 ? 6.168 5.008 -14.383 1 92.25 101 ASN B O 1
ATOM 1568 N N . GLY B 1 102 ? 4.234 5.914 -13.836 1 85.62 102 GLY B N 1
ATOM 1569 C CA . GLY B 1 102 ? 4.418 7.086 -14.68 1 85.62 102 GLY B CA 1
ATOM 1570 C C . GLY B 1 102 ? 4.188 6.812 -16.156 1 85.62 102 GLY B C 1
ATOM 1571 O O . GLY B 1 102 ? 4.816 7.434 -17.016 1 85.62 102 GLY B O 1
ATOM 1572 N N . GLU B 1 103 ? 3.527 5.777 -16.5 1 79.5 103 GLU B N 1
ATOM 1573 C CA . GLU B 1 103 ? 3.209 5.422 -17.875 1 79.5 103 GLU B CA 1
ATOM 1574 C C . GLU B 1 103 ? 1.835 5.949 -18.281 1 79.5 103 GLU B C 1
ATOM 1576 O O . GLU B 1 103 ? 0.98 6.188 -17.422 1 79.5 103 GLU B O 1
#

Foldseek 3Di:
DQAKFKKKKKFAWDPDVPLCVVQVVVLVVLLVVCVVVQFWLDWDWDDPVDHTIIMTMTIDSDPVVVVVSVCPRSCNVSRGTPDMDMDTDQDPDDPCNCSRNVD/DQQKFKKKKKFAWDPDVPLCVVQVVVLVVLLVVCVVVQFWLDWDWDDPVDHTIIMTMTIDSDPVVVVVSVCPRSCNVSRTTPDMDMDTDQDPDDPCNCSRNVD

Sequence (206 aa):
MSVSATYAVIYSYIDDDELREKTRPAHREYLQGLAEEGALLVAGAWAPSEPAGGLLIFRAPDKQTVEGYVDRDPYKTEGVLATCEIREWAPPLGPVAPALNGEMSVSATYAVIYSYIDDDELREKTRPAHREYLQGLAEEGALLVAGAWAPSEPAGGLLIFRAPDKQTVEGYVDRDPYKTEGVLATCEIREWAPPLGPVAPALNGE

Solvent-accessible surface area (backbone atoms only — not comparable to full-atom values): 10863 Å² total; per-residue (Å²): 125,86,67,62,43,29,31,40,37,41,41,31,45,48,99,44,67,66,62,42,60,70,42,40,64,59,31,50,52,53,50,49,54,36,26,75,73,59,34,31,38,28,31,29,37,37,37,88,91,43,78,65,32,29,46,34,35,33,44,34,74,46,69,69,58,51,51,53,55,50,63,67,31,46,43,49,69,73,60,36,51,63,45,76,46,79,41,52,41,48,44,82,38,39,84,49,16,41,73,65,70,75,96,127,85,67,63,46,29,31,42,35,42,41,31,46,49,98,44,66,66,61,41,62,69,43,41,65,58,30,50,52,54,51,50,53,37,25,75,71,59,36,31,37,28,32,28,37,38,35,88,90,44,77,64,32,28,46,34,35,34,45,34,73,45,70,67,59,51,51,52,54,50,64,68,30,46,44,49,70,72,60,35,51,63,44,76,46,81,41,51,41,48,45,82,37,40,85,49,16,41,71,64,70,76,94

Nearest PDB structures (foldseek):
  2ap6-assembly1_A  TM=6.376E-01  e=1.049E-02  Agrobacterium fabrum str. C58
  5k9f-assembly1_A  TM=5.375E-01  e=4.529E-03  Paraburkholderia xenovorans LB400
  1n5v-assembly1_B  TM=5.450E-01  e=3.731E-03  Streptomyces coelicolor A3(2)
  1vqs-assembly1_B  TM=5.372E-01  e=1.049E-02  Agrobacterium fabrum str. C58
  6nuk-assembly1_A  TM=5.668E-01  e=2.002E-02  synthetic construct

Radius of gyration: 16.69 Å; Cα contacts (8 Å, |Δi|>4): 406; chains: 2; bounding box: 42×44×39 Å

Organism: Pseudonocardia thermophila (NCBI:txid1848)